Protein AF-K5WM80-F1 (afdb_monomer_lite)

Secondary structure (DSSP, 8-state):
-HHHHHHHHT--HHHHHHHHHHHHHHHHHTGGGS-HHHHHHHH--TTSPPPHHHHTS-GGGS----S-----------SS-HHHHHHHHHHTHHHHHHHHHHHHHHHHHHHHHHHTT-THHHHHHHHHHHHHS--GGGTHHHHHHHTTTT-TTHHHHEEEEEEEEE-TT-SSGGGSEEEEEEEEEEHHHHHHHHHHHTT--TTHHHHHHHHHHHHHHHHHTTSS-------EEESS-----HHHHHHS---TTGGGTSSPTTSPPPEE--EETTEEP-TT---

Radius of gyration: 22.28 Å; chains: 1; bounding box: 64×48×45 Å

Sequence (283 aa):
MLSYVLLRLNIKPEVQKEHMDWTVKNIKKNLSRYPKETLGQFLDIQDGPMHPVLAALDDEAMPDLCSHRYAEDSVPMLQMPTHLLLECQRANWKAHKEQCTDIANSRARVEKLKQEGSPAAQKEADWVEWRNLSHYANTYGLQHALGVHRDPLRGHNHIVVRQVKYTPEESDLRYRFMITHAGVFKLDDCWDAVDEVMSGRAGEGKEMVRDILNDIDSTSGSSERDIVPLLDLTFGDVAITFDSLRHHPYDPDWRKSINKKGVPPPDAILKFKNAVDVEHKFD

Organism: Phanerochaete carnosa (strain HHB-10118-sp) (NCBI:txid650164)

Foldseek 3Di:
DVLVVCVVVVPDVVVSVVVLVVLLVVCLVPVVLQAPVNCCVVQVDVVDDGRSSNVVCPPVSHPPPPDDDDDDDPDPPPDDDVVVVVVVCVVCVVVVVVVVVVLVVLVVVLVVCVVVVHPCSVVSVLQSVQLPDDDCLQPVLLCLQLVCLPPLCSLLFKEKEWDWDADPVDPDSNARTDTQEIFMWGCVQAQVLQCVVVVHDRCPSVVVSVVVVVVVVVVCVPDVFDARHHHYPDVHDHGDGCVVSVVDPRDNVSQCVNHPHPDHRHHYPQDSPRTGGCSPPDD

pLDDT: mean 81.67, std 16.96, range [26.16, 98.06]

Structure (mmCIF, N/CA/C/O backbone):
data_AF-K5WM80-F1
#
_entry.id   AF-K5WM80-F1
#
loop_
_atom_site.group_PDB
_atom_site.id
_atom_site.type_symbol
_atom_site.label_atom_id
_atom_site.label_alt_id
_atom_site.label_comp_id
_atom_site.label_asym_id
_atom_site.label_entity_id
_atom_site.label_seq_id
_atom_site.pdbx_PDB_ins_code
_atom_site.Cartn_x
_atom_site.Cartn_y
_atom_site.Cartn_z
_atom_site.occupancy
_atom_site.B_iso_or_equiv
_atom_site.auth_seq_id
_atom_site.auth_comp_id
_atom_site.auth_asym_id
_atom_site.auth_atom_id
_atom_site.pdbx_PDB_model_num
ATOM 1 N N . MET A 1 1 ? 26.873 14.326 5.766 1.00 59.78 1 MET A N 1
ATOM 2 C CA . MET A 1 1 ? 27.249 14.109 4.348 1.00 59.78 1 MET A CA 1
ATOM 3 C C . MET A 1 1 ? 28.316 15.093 3.856 1.00 59.78 1 MET A C 1
ATOM 5 O O . MET A 1 1 ? 29.428 14.646 3.617 1.00 59.78 1 MET A O 1
ATOM 9 N N . LEU A 1 2 ? 28.068 16.414 3.784 1.00 69.69 2 LEU A N 1
ATOM 10 C CA . LEU A 1 2 ? 29.062 17.372 3.251 1.00 69.69 2 LEU A CA 1
ATOM 11 C C . LEU A 1 2 ? 30.375 17.432 4.062 1.00 69.69 2 LEU A C 1
ATOM 13 O O . LEU A 1 2 ? 31.451 17.416 3.479 1.00 69.69 2 LEU A O 1
ATOM 17 N N . SER A 1 3 ? 30.318 17.404 5.397 1.00 67.94 3 SER A N 1
ATOM 18 C CA . SER A 1 3 ? 31.514 17.419 6.263 1.00 67.94 3 SER A CA 1
ATOM 19 C C . SER A 1 3 ? 32.455 16.221 6.056 1.00 67.94 3 SER A C 1
ATOM 21 O O . SER A 1 3 ? 33.668 16.364 6.187 1.00 67.94 3 SER A O 1
ATOM 23 N N . TYR A 1 4 ? 31.912 15.044 5.731 1.00 71.06 4 TYR A N 1
ATOM 24 C CA . TYR A 1 4 ? 32.699 13.838 5.447 1.00 71.06 4 TYR A CA 1
ATOM 25 C C . TYR A 1 4 ? 33.316 13.880 4.050 1.00 71.06 4 TYR A C 1
ATOM 27 O O . TYR A 1 4 ? 34.472 13.504 3.871 1.00 71.06 4 TYR A O 1
ATOM 35 N N . VAL A 1 5 ? 32.578 14.412 3.071 1.00 73.38 5 VAL A N 1
ATOM 36 C CA . VAL A 1 5 ? 33.104 14.670 1.725 1.00 73.38 5 VAL A CA 1
ATOM 37 C C . VAL A 1 5 ? 34.264 15.666 1.795 1.00 73.38 5 VAL A C 1
ATOM 39 O O . VAL A 1 5 ? 35.329 15.399 1.249 1.00 73.38 5 VAL A O 1
ATOM 42 N N . LEU A 1 6 ? 34.112 16.764 2.542 1.00 75.81 6 LEU A N 1
ATOM 43 C CA . LEU A 1 6 ? 35.181 17.748 2.742 1.00 75.81 6 LEU A CA 1
ATOM 44 C C . LEU A 1 6 ? 36.413 17.147 3.440 1.00 75.81 6 LEU A C 1
ATOM 46 O O . LEU A 1 6 ? 37.532 17.443 3.021 1.00 75.81 6 LEU A O 1
ATOM 50 N N . LEU A 1 7 ? 36.216 16.254 4.424 1.00 75.19 7 LEU A N 1
ATOM 51 C CA . LEU A 1 7 ? 37.312 15.511 5.063 1.00 75.19 7 LEU A CA 1
ATOM 52 C C . LEU A 1 7 ? 38.087 14.673 4.041 1.00 75.19 7 LEU A C 1
ATOM 54 O O . LEU A 1 7 ? 39.311 14.733 3.982 1.00 75.19 7 LEU A O 1
ATOM 58 N N . ARG A 1 8 ? 37.370 13.885 3.233 1.00 77.94 8 ARG A N 1
ATOM 59 C CA . ARG A 1 8 ? 37.968 12.978 2.242 1.00 77.94 8 ARG A CA 1
ATOM 60 C C . ARG A 1 8 ? 38.701 13.726 1.133 1.00 77.94 8 ARG A C 1
ATOM 62 O O . ARG A 1 8 ? 39.706 13.229 0.639 1.00 77.94 8 ARG A O 1
ATOM 69 N N . LEU A 1 9 ? 38.208 14.904 0.759 1.00 78.31 9 LEU A N 1
ATOM 70 C CA . LEU A 1 9 ? 38.819 15.746 -0.268 1.00 78.31 9 LEU A CA 1
ATOM 71 C C . LEU A 1 9 ? 39.970 16.614 0.268 1.00 78.31 9 LEU A C 1
ATOM 73 O O . LEU A 1 9 ? 40.676 17.225 -0.530 1.00 78.31 9 LEU A O 1
ATOM 77 N N . ASN A 1 10 ? 40.174 16.668 1.591 1.00 80.50 10 ASN A N 1
ATOM 78 C CA . ASN A 1 10 ? 41.186 17.500 2.251 1.00 80.50 10 ASN A CA 1
ATOM 79 C C . ASN A 1 10 ? 41.113 18.987 1.832 1.00 80.50 10 ASN A C 1
ATOM 81 O O . ASN A 1 10 ? 42.128 19.658 1.636 1.00 80.50 10 ASN A O 1
ATOM 85 N N . ILE A 1 11 ? 39.896 19.506 1.640 1.00 80.12 11 ILE A N 1
ATOM 86 C CA . ILE A 1 11 ? 39.670 20.880 1.173 1.00 80.12 11 ILE A CA 1
ATOM 87 C C . ILE A 1 11 ? 39.402 21.789 2.373 1.00 80.12 11 ILE A C 1
ATOM 89 O O . ILE A 1 11 ? 38.413 21.604 3.074 1.00 80.12 11 ILE A O 1
ATOM 93 N N . LYS A 1 12 ? 40.250 22.817 2.537 1.00 85.06 12 LYS A N 1
ATOM 94 C CA . LYS A 1 12 ? 40.098 23.958 3.468 1.00 85.06 12 LYS A CA 1
ATOM 95 C C . LYS A 1 12 ? 39.613 23.541 4.874 1.00 85.06 12 LYS A C 1
ATOM 97 O O . LYS A 1 12 ? 38.427 23.703 5.172 1.00 85.06 12 LYS A O 1
ATOM 102 N N . PRO A 1 13 ? 40.528 23.090 5.754 1.00 85.69 13 PRO A N 1
ATOM 103 C CA . PRO A 1 13 ? 40.210 22.606 7.105 1.00 85.69 13 PRO A CA 1
ATOM 104 C C . PRO A 1 13 ? 39.301 23.538 7.918 1.00 85.69 13 PRO A C 1
ATOM 106 O O . PRO A 1 13 ? 38.433 23.078 8.655 1.00 85.69 13 PRO A O 1
ATOM 109 N N . GLU A 1 14 ? 39.440 24.850 7.722 1.00 88.12 14 GLU A N 1
ATOM 110 C CA . GLU A 1 14 ? 38.641 25.865 8.416 1.00 88.12 14 GLU A CA 1
ATOM 111 C C . GLU A 1 14 ? 37.147 25.795 8.055 1.00 88.12 14 GLU A C 1
ATOM 113 O O . GLU A 1 14 ? 36.288 25.827 8.933 1.00 88.12 14 GLU A O 1
ATOM 118 N N . VAL A 1 15 ? 36.826 25.623 6.767 1.00 81.44 15 VAL A N 1
ATOM 119 C CA . VAL A 1 15 ? 35.437 25.531 6.275 1.00 81.44 15 VAL A CA 1
ATOM 120 C C . VAL A 1 15 ? 34.805 24.216 6.719 1.00 81.44 15 VAL A C 1
ATOM 122 O O . VAL A 1 15 ? 33.627 24.152 7.074 1.00 81.44 15 VAL A O 1
ATOM 125 N N . GLN A 1 16 ? 35.604 23.150 6.727 1.00 83.12 16 GLN A N 1
ATOM 126 C CA . GLN A 1 16 ? 35.172 21.854 7.221 1.00 83.12 16 GLN A CA 1
ATOM 127 C C . GLN A 1 16 ? 34.813 21.919 8.710 1.00 83.12 16 GLN A C 1
ATOM 129 O O . GLN A 1 16 ? 33.767 21.398 9.107 1.00 83.12 16 GLN A O 1
ATOM 134 N N . LYS A 1 17 ? 35.659 22.566 9.518 1.00 88.25 17 LYS A N 1
ATOM 135 C CA . LYS A 1 17 ? 35.423 22.756 10.949 1.00 88.25 17 LYS A CA 1
ATOM 136 C C . LYS A 1 17 ? 34.162 23.581 11.199 1.00 88.25 17 LYS A C 1
ATOM 138 O O . LYS A 1 17 ? 33.311 23.146 11.964 1.00 88.25 17 LYS A O 1
ATOM 143 N N . GLU A 1 18 ? 33.988 24.697 10.492 1.00 88.25 18 GLU A N 1
ATOM 144 C CA . GLU A 1 18 ? 32.792 25.539 10.614 1.00 88.25 18 GLU A CA 1
ATOM 145 C C . GLU A 1 18 ? 31.504 24.755 10.311 1.00 88.25 18 GLU A C 1
ATOM 147 O O . GLU A 1 18 ? 30.541 24.798 11.080 1.00 88.25 18 GLU A O 1
ATOM 152 N N . HIS A 1 19 ? 31.497 23.971 9.228 1.00 84.75 19 HIS A N 1
ATOM 153 C CA . HIS A 1 19 ? 30.344 23.146 8.877 1.00 84.75 19 HIS A CA 1
ATOM 154 C C . HIS A 1 19 ? 30.088 22.041 9.912 1.00 84.75 19 HIS A C 1
ATOM 156 O O . HIS A 1 19 ? 28.935 21.744 10.238 1.00 84.75 19 HIS A O 1
ATOM 162 N N . MET A 1 20 ? 31.143 21.395 10.415 1.00 92.19 20 MET A N 1
ATOM 163 C CA . MET A 1 20 ? 31.036 20.374 11.457 1.00 92.19 20 MET A CA 1
ATOM 164 C C . MET A 1 20 ? 30.428 20.966 12.733 1.00 92.19 20 MET A C 1
ATOM 166 O O . MET A 1 20 ? 29.420 20.445 13.209 1.00 92.19 20 MET A O 1
ATOM 170 N N . ASP A 1 21 ? 30.964 22.085 13.218 1.00 92.00 21 ASP A N 1
ATOM 171 C CA . ASP A 1 21 ? 30.504 22.768 14.430 1.00 92.00 21 ASP A CA 1
ATOM 172 C C . ASP A 1 21 ? 29.043 23.220 14.293 1.00 92.00 21 ASP A C 1
ATOM 174 O O . ASP A 1 21 ? 28.227 23.018 15.199 1.00 92.00 21 ASP A O 1
ATOM 178 N N . TRP A 1 22 ? 28.675 23.770 13.130 1.00 92.50 22 TRP A N 1
ATOM 179 C CA . TRP A 1 22 ? 27.290 24.124 12.825 1.00 92.50 22 TRP A CA 1
ATOM 180 C C . TRP A 1 22 ? 26.368 22.899 12.849 1.00 92.50 22 TRP A C 1
ATOM 182 O O . TRP A 1 22 ? 25.295 22.950 13.454 1.00 92.50 22 TRP A O 1
ATOM 192 N N . THR A 1 23 ? 26.796 21.785 12.245 1.00 90.88 23 THR A N 1
ATOM 193 C CA . THR A 1 23 ? 26.004 20.547 12.174 1.00 90.88 23 THR A CA 1
ATOM 194 C C . THR A 1 23 ? 25.786 19.959 13.566 1.00 90.88 23 THR A C 1
ATOM 196 O O . THR A 1 23 ? 24.650 19.661 13.930 1.00 90.88 23 THR A O 1
ATOM 199 N N . VAL A 1 24 ? 26.845 19.855 14.375 1.00 93.31 24 VAL A N 1
ATOM 200 C CA . VAL A 1 24 ? 26.778 19.363 15.761 1.00 93.31 24 VAL A CA 1
ATOM 201 C C . VAL A 1 24 ? 25.850 20.245 16.592 1.00 93.31 24 VAL A C 1
ATOM 203 O O . VAL A 1 24 ? 24.938 19.741 17.248 1.00 93.31 24 VAL A O 1
ATOM 206 N N . LYS A 1 25 ? 26.013 21.572 16.519 1.00 92.75 25 LYS A N 1
ATOM 207 C CA . LYS A 1 25 ? 25.148 22.529 17.223 1.00 92.75 25 LYS A CA 1
ATOM 208 C C . LYS A 1 25 ? 23.684 22.394 16.803 1.00 92.75 25 LYS A C 1
ATOM 210 O O . LYS A 1 25 ? 22.796 22.465 17.654 1.00 92.75 25 LYS A O 1
ATOM 215 N N . ASN A 1 26 ? 23.419 22.204 15.511 1.00 89.88 26 ASN A N 1
ATOM 216 C CA . ASN A 1 26 ? 22.066 22.036 14.995 1.00 89.88 26 ASN A CA 1
ATOM 217 C C . ASN A 1 26 ? 21.430 20.718 15.460 1.00 89.88 26 ASN A C 1
ATOM 219 O O . ASN A 1 26 ? 20.268 20.731 15.862 1.00 89.88 26 ASN A O 1
ATOM 223 N N . ILE A 1 27 ? 22.179 19.611 15.459 1.00 91.31 27 ILE A N 1
ATOM 224 C CA . ILE A 1 27 ? 21.702 18.316 15.964 1.00 91.31 27 ILE A CA 1
ATOM 225 C C . ILE A 1 27 ? 21.407 18.414 17.463 1.00 91.31 27 ILE A C 1
ATOM 227 O O . ILE A 1 27 ? 20.281 18.135 17.864 1.00 91.31 27 ILE A O 1
ATOM 231 N N . LYS A 1 28 ? 22.349 18.924 18.274 1.00 88.75 28 LYS A N 1
ATOM 232 C CA . LYS A 1 28 ? 22.164 19.107 19.728 1.00 88.75 28 LYS A CA 1
ATOM 233 C C . LYS A 1 28 ? 20.931 19.966 20.054 1.00 88.75 28 LYS A C 1
ATOM 235 O O . LYS A 1 28 ? 20.183 19.654 20.974 1.00 88.75 28 LYS A O 1
ATOM 240 N N . LYS A 1 29 ? 20.671 21.026 19.278 1.00 91.00 29 LYS A N 1
ATOM 241 C CA . LYS A 1 29 ? 19.493 21.898 19.459 1.00 91.00 29 LYS A CA 1
ATOM 242 C C . LYS A 1 29 ? 18.162 21.210 19.114 1.00 91.00 29 LYS A C 1
ATOM 244 O O . LYS A 1 29 ? 17.116 21.666 19.565 1.00 91.00 29 LYS A O 1
ATOM 249 N N . ASN A 1 30 ? 18.186 20.151 18.309 1.00 86.88 30 ASN A N 1
ATOM 250 C CA . ASN A 1 30 ? 16.996 19.509 17.753 1.00 86.88 30 ASN A CA 1
ATOM 251 C C . ASN A 1 30 ? 16.998 17.986 17.980 1.00 86.88 30 ASN A C 1
ATOM 253 O O . ASN A 1 30 ? 16.496 17.253 17.133 1.00 86.88 30 ASN A O 1
ATOM 257 N N . LEU A 1 31 ? 17.552 17.501 19.098 1.00 84.75 31 LEU A N 1
ATOM 258 C CA . LEU A 1 31 ? 17.695 16.061 19.375 1.00 84.75 31 LEU A CA 1
ATOM 259 C C . LEU A 1 31 ? 16.375 15.287 19.282 1.00 84.75 31 LEU A C 1
ATOM 261 O O . LEU A 1 31 ? 16.364 14.167 18.789 1.00 84.75 31 LEU A O 1
ATOM 265 N N . SER A 1 32 ? 15.249 15.901 19.665 1.00 80.19 32 SER A N 1
ATOM 266 C CA . SER A 1 32 ? 13.927 15.272 19.540 1.00 80.19 32 SER A CA 1
ATOM 267 C C . SER A 1 32 ? 13.533 14.948 18.094 1.00 80.19 32 SER A C 1
ATOM 269 O O . SER A 1 32 ? 12.727 14.056 17.884 1.00 80.19 32 SER A O 1
ATOM 271 N N . ARG A 1 33 ? 14.102 15.648 17.103 1.00 78.81 33 ARG A N 1
ATOM 272 C CA . ARG A 1 33 ? 13.829 15.452 15.668 1.00 78.81 33 ARG A CA 1
ATOM 273 C C . ARG A 1 33 ? 14.790 14.482 14.990 1.00 78.81 33 ARG A C 1
ATOM 275 O O . ARG A 1 33 ? 14.576 14.131 13.834 1.00 78.81 33 ARG A O 1
ATOM 282 N N . TYR A 1 34 ? 15.870 14.101 15.666 1.00 83.56 34 TYR A N 1
ATOM 283 C CA . TYR A 1 34 ? 16.916 13.256 15.103 1.00 83.56 34 TYR A CA 1
ATOM 284 C C . TYR A 1 34 ? 17.198 12.077 16.043 1.00 83.56 34 TYR A C 1
ATOM 286 O O . TYR A 1 34 ? 18.196 12.106 16.766 1.00 83.56 34 TYR A O 1
ATOM 294 N N . PRO A 1 35 ? 16.334 11.041 16.047 1.00 81.19 35 PRO A N 1
ATOM 295 C CA . PRO A 1 35 ? 16.556 9.842 16.846 1.00 81.19 35 PRO A CA 1
ATOM 296 C C . PRO A 1 35 ? 17.912 9.207 16.531 1.00 81.19 35 PRO A C 1
ATOM 298 O O . PRO A 1 35 ? 18.388 9.261 15.389 1.00 81.19 35 PRO A O 1
ATOM 301 N N . LYS A 1 36 ? 18.521 8.575 17.537 1.00 78.69 36 LYS A N 1
ATOM 302 C CA . LYS A 1 36 ? 19.858 7.971 17.449 1.00 78.69 36 LYS A CA 1
ATOM 303 C C . LYS A 1 36 ? 19.961 6.982 16.288 1.00 78.69 36 LYS A C 1
ATOM 305 O O . LYS A 1 36 ? 20.953 6.990 15.568 1.00 78.69 36 LYS A O 1
ATOM 310 N N . GLU A 1 37 ? 18.916 6.195 16.051 1.00 77.94 37 GLU A N 1
ATOM 311 C CA . GLU A 1 37 ? 18.844 5.208 14.972 1.00 77.94 37 GLU A CA 1
ATOM 312 C C . GLU A 1 37 ? 18.874 5.882 13.597 1.00 77.94 37 GLU A C 1
ATOM 314 O O . GLU A 1 37 ? 19.551 5.416 12.685 1.00 77.94 37 GLU A O 1
ATOM 319 N N . THR A 1 38 ? 18.173 7.012 13.460 1.00 79.19 38 THR A N 1
ATOM 320 C CA . THR A 1 38 ? 18.137 7.784 12.211 1.00 79.19 38 THR A CA 1
ATOM 321 C C . THR A 1 38 ? 19.489 8.436 11.950 1.00 79.19 38 THR A C 1
ATOM 323 O O . THR A 1 38 ? 20.009 8.349 10.844 1.00 79.19 38 THR A O 1
ATOM 326 N N . LEU A 1 39 ? 20.103 9.050 12.967 1.00 83.62 39 LEU A N 1
ATOM 327 C CA . LEU A 1 39 ? 21.447 9.619 12.831 1.00 83.62 39 LEU A CA 1
ATOM 328 C C . LEU A 1 39 ? 22.498 8.546 12.538 1.00 83.62 39 LEU A C 1
ATOM 330 O O . LEU A 1 39 ? 23.387 8.794 11.725 1.00 83.62 39 LEU A O 1
ATOM 334 N N . GLY A 1 40 ? 22.361 7.360 13.134 1.00 82.25 40 GLY A N 1
ATOM 335 C CA . GLY A 1 40 ? 23.199 6.197 12.857 1.00 82.25 40 GLY A CA 1
ATOM 336 C C . GLY A 1 40 ? 23.207 5.841 11.374 1.00 82.25 40 GLY A C 1
ATOM 337 O O . GLY A 1 40 ? 24.272 5.751 10.786 1.00 82.25 40 GLY A O 1
ATOM 338 N N . GLN A 1 41 ? 22.049 5.787 10.714 1.00 79.56 41 GLN A N 1
ATOM 339 C CA . GLN A 1 41 ? 21.978 5.455 9.281 1.00 79.56 41 GLN A CA 1
ATOM 340 C C . GLN A 1 41 ? 22.753 6.422 8.365 1.00 79.56 41 GLN A C 1
ATOM 342 O O . GLN A 1 41 ? 23.188 6.028 7.286 1.00 79.56 41 GLN A O 1
ATOM 347 N N . PHE A 1 42 ? 22.927 7.687 8.767 1.00 80.25 42 PHE A N 1
ATOM 348 C CA . PHE A 1 42 ? 23.607 8.699 7.945 1.00 80.25 42 PHE A CA 1
ATOM 349 C C . PHE A 1 42 ? 25.047 8.993 8.371 1.00 80.25 42 PHE A C 1
ATOM 351 O O . PHE A 1 42 ? 25.818 9.548 7.580 1.00 80.25 42 PHE A O 1
ATOM 358 N N . LEU A 1 43 ? 25.384 8.727 9.632 1.00 85.62 43 LEU A N 1
ATOM 359 C CA . LEU A 1 43 ? 26.672 9.074 10.229 1.00 85.62 43 LEU A CA 1
ATOM 360 C C . LEU A 1 43 ? 27.518 7.842 10.566 1.00 85.62 43 LEU A C 1
ATOM 362 O O . LEU A 1 43 ? 28.735 7.973 10.664 1.00 85.62 43 LEU A O 1
ATOM 366 N N . ASP A 1 44 ? 26.909 6.673 10.729 1.00 83.31 44 ASP A N 1
ATOM 367 C CA . ASP A 1 44 ? 27.618 5.411 10.898 1.00 83.31 44 ASP A CA 1
ATOM 368 C C . ASP A 1 44 ? 27.857 4.789 9.521 1.00 83.31 44 ASP A C 1
ATOM 370 O O . ASP A 1 44 ? 26.938 4.346 8.831 1.00 83.31 44 ASP A O 1
ATOM 374 N N . ILE A 1 45 ? 29.108 4.840 9.074 1.00 77.94 45 ILE A N 1
ATOM 375 C CA . ILE A 1 45 ? 29.515 4.242 7.807 1.00 77.94 45 ILE A CA 1
ATOM 376 C C . ILE A 1 45 ? 30.039 2.858 8.152 1.00 77.94 45 ILE A C 1
ATOM 378 O O . ILE A 1 45 ? 31.122 2.744 8.726 1.00 77.94 45 ILE A O 1
ATOM 382 N N . GLN A 1 46 ? 29.281 1.827 7.781 1.00 74.25 46 GLN A N 1
ATOM 383 C CA . GLN A 1 46 ? 29.678 0.438 7.984 1.00 74.25 46 GLN A CA 1
ATOM 384 C C . GLN A 1 46 ? 31.083 0.211 7.394 1.00 74.25 46 GLN A C 1
ATOM 386 O O . GLN A 1 46 ? 31.345 0.556 6.241 1.00 74.25 46 GLN A O 1
ATOM 391 N N . ASP A 1 47 ? 32.000 -0.289 8.226 1.00 79.88 47 ASP A N 1
ATOM 392 C CA . ASP A 1 47 ? 33.415 -0.544 7.907 1.00 79.88 47 ASP A CA 1
ATOM 393 C C . ASP A 1 47 ? 34.277 0.704 7.588 1.00 79.88 47 ASP A C 1
ATOM 395 O O . ASP A 1 47 ? 35.401 0.594 7.088 1.00 79.88 47 ASP A O 1
ATOM 399 N N . GLY A 1 48 ? 33.783 1.909 7.897 1.00 80.56 48 GLY A N 1
ATOM 400 C CA . GLY A 1 48 ? 34.482 3.181 7.708 1.00 80.56 48 GLY A CA 1
ATOM 401 C C . GLY A 1 48 ? 35.010 3.815 9.005 1.00 80.56 48 GLY A C 1
ATOM 402 O O . GLY A 1 48 ? 34.637 3.423 10.109 1.00 80.56 48 GLY A O 1
ATOM 403 N N . PRO A 1 49 ? 35.882 4.840 8.907 1.00 83.62 49 PRO A N 1
ATOM 404 C CA . PRO A 1 49 ? 36.223 5.658 10.065 1.00 83.62 49 PRO A CA 1
ATOM 405 C C . PRO A 1 49 ? 34.982 6.413 10.557 1.00 83.62 49 PRO A C 1
ATOM 407 O O . PRO A 1 49 ? 34.220 6.945 9.744 1.00 83.62 49 PRO A O 1
ATOM 410 N N . MET A 1 50 ? 34.831 6.504 11.882 1.00 81.25 50 MET A N 1
ATOM 411 C CA . MET A 1 50 ? 33.737 7.219 12.543 1.00 81.25 50 MET A CA 1
ATOM 412 C C . MET A 1 50 ? 33.557 8.626 11.954 1.00 81.25 50 MET A C 1
ATOM 414 O O . MET A 1 50 ? 34.518 9.390 11.820 1.00 81.25 50 MET A O 1
ATOM 418 N N . HIS A 1 51 ? 32.324 8.980 11.583 1.00 88.50 51 HIS A N 1
ATOM 419 C CA . HIS A 1 51 ? 32.046 10.271 10.958 1.00 88.50 51 HIS A CA 1
ATOM 420 C C . HIS A 1 51 ? 32.361 11.422 11.938 1.00 88.50 51 HIS A C 1
ATOM 422 O O . HIS A 1 51 ? 31.926 11.368 13.086 1.00 88.50 51 HIS A O 1
ATOM 428 N N . PRO A 1 52 ? 33.036 12.513 11.521 1.00 88.62 52 PRO A N 1
ATOM 429 C CA . PRO A 1 52 ? 33.470 13.584 12.433 1.00 88.62 52 PRO A CA 1
ATOM 430 C C . PRO A 1 52 ? 32.345 14.239 13.242 1.00 88.62 52 PRO A C 1
ATOM 432 O O . PRO A 1 52 ? 32.531 14.592 14.396 1.00 88.62 52 PRO A O 1
ATOM 435 N N . VAL A 1 53 ? 31.155 14.373 12.647 1.00 90.62 53 VAL A N 1
ATOM 436 C CA . VAL A 1 53 ? 29.962 14.865 13.362 1.00 90.62 53 VAL A CA 1
ATOM 437 C C . VAL A 1 53 ? 29.513 13.886 14.447 1.00 90.62 53 VAL A C 1
ATOM 439 O O . VAL A 1 53 ? 29.111 14.341 15.505 1.00 90.62 53 VAL A O 1
ATOM 442 N N . LEU A 1 54 ? 29.605 12.572 14.211 1.00 88.88 54 LEU A N 1
ATOM 443 C CA . LEU A 1 54 ? 29.290 11.562 15.223 1.00 88.88 54 LEU A CA 1
ATOM 444 C C . LEU A 1 54 ? 30.340 11.582 16.339 1.00 88.88 54 LEU A C 1
ATOM 446 O O . LEU A 1 54 ? 29.981 11.599 17.504 1.00 88.88 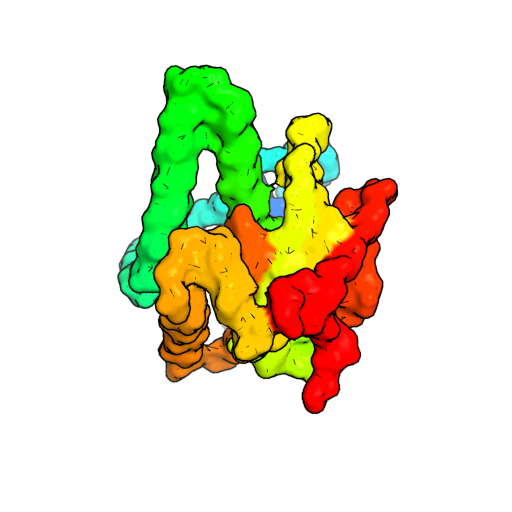54 LEU A O 1
ATOM 450 N N . ALA A 1 55 ? 31.620 11.707 15.977 1.00 89.06 55 ALA A N 1
ATOM 451 C CA . ALA A 1 55 ? 32.727 11.848 16.923 1.00 89.06 55 ALA A CA 1
ATOM 452 C C . ALA A 1 55 ? 32.608 13.088 17.831 1.00 89.06 55 ALA A C 1
ATOM 454 O O . ALA A 1 55 ? 33.058 13.060 18.970 1.00 89.06 55 ALA A O 1
ATOM 455 N N . ALA A 1 56 ? 32.039 14.181 17.313 1.00 90.19 56 ALA A N 1
ATOM 456 C CA . ALA A 1 56 ? 31.849 15.445 18.029 1.00 90.19 56 ALA A CA 1
ATOM 457 C C . ALA A 1 56 ? 30.490 15.550 18.754 1.00 90.19 56 ALA A C 1
ATOM 459 O O . ALA A 1 56 ? 30.218 16.535 19.446 1.00 90.19 56 ALA A O 1
ATOM 460 N N . LEU A 1 57 ? 29.607 14.567 18.570 1.00 89.31 57 LEU A N 1
ATOM 461 C CA . LEU A 1 57 ? 28.396 14.400 19.361 1.00 89.31 57 LEU A CA 1
ATOM 462 C C . LEU A 1 57 ? 28.759 13.506 20.549 1.00 89.31 57 LEU A C 1
ATOM 464 O O . LEU A 1 57 ? 28.615 12.295 20.476 1.00 89.31 57 LEU A O 1
ATOM 468 N N . ASP A 1 58 ? 29.285 14.120 21.610 1.00 77.38 58 ASP A N 1
ATOM 469 C CA . ASP A 1 58 ? 29.654 13.444 22.863 1.00 77.38 58 ASP A CA 1
ATOM 470 C C . ASP A 1 58 ? 28.531 12.503 23.350 1.00 77.38 58 ASP A C 1
AT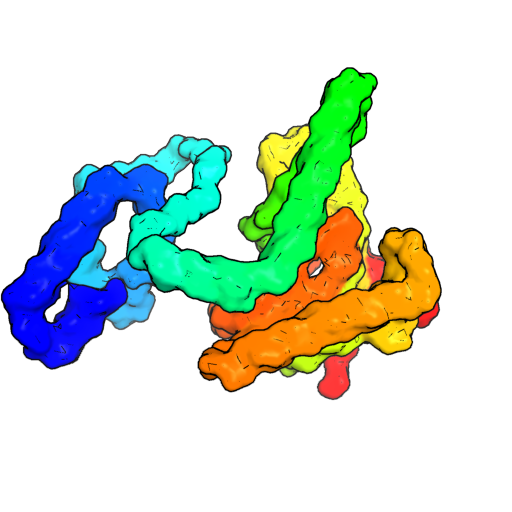OM 472 O O . ASP A 1 58 ? 27.352 12.842 23.211 1.00 77.38 58 ASP A O 1
ATOM 476 N N . ASP A 1 59 ? 28.877 11.371 23.979 1.00 63.62 59 ASP A N 1
ATOM 477 C CA . ASP A 1 59 ? 27.902 10.379 24.477 1.00 63.62 59 ASP A CA 1
ATOM 478 C C . ASP A 1 59 ? 26.843 10.996 25.418 1.00 63.62 59 ASP A C 1
ATOM 480 O O . ASP A 1 59 ? 25.691 10.570 25.434 1.00 63.62 59 ASP A O 1
ATOM 484 N N . GLU A 1 60 ? 27.188 12.065 26.147 1.00 61.25 60 GLU A N 1
ATOM 485 C CA . GLU A 1 60 ? 26.256 12.803 27.016 1.00 61.25 60 GLU A CA 1
ATOM 486 C C . GLU A 1 60 ? 25.169 13.581 26.252 1.00 61.25 60 GLU A C 1
ATOM 488 O O . GLU A 1 60 ? 24.105 13.868 26.803 1.00 61.25 60 GLU A O 1
ATOM 493 N N . ALA A 1 61 ? 25.407 13.938 24.986 1.00 61.69 61 ALA A N 1
ATOM 494 C CA . ALA A 1 61 ? 24.445 14.665 24.160 1.00 61.69 61 ALA A CA 1
ATOM 495 C C . ALA A 1 61 ? 23.414 13.746 23.489 1.00 61.69 61 ALA A C 1
ATOM 497 O O . ALA A 1 61 ? 22.441 14.241 22.921 1.00 61.69 61 ALA A O 1
ATOM 498 N N . MET A 1 62 ? 23.615 12.431 23.551 1.00 60.09 62 MET A N 1
ATOM 499 C CA . MET A 1 62 ? 22.704 11.417 23.028 1.00 60.09 62 MET A CA 1
ATOM 500 C C . MET A 1 62 ? 22.157 10.606 24.204 1.00 60.09 62 MET A C 1
ATOM 502 O O . MET A 1 62 ? 22.591 9.468 24.396 1.00 60.09 62 MET A O 1
ATOM 506 N N . PRO A 1 63 ? 21.239 11.165 25.021 1.00 50.62 63 PRO A N 1
ATOM 507 C CA . PRO A 1 63 ? 20.630 10.390 26.093 1.00 50.62 63 PRO A CA 1
ATOM 508 C C . PRO A 1 63 ? 20.060 9.100 25.504 1.00 50.62 63 PRO A C 1
ATOM 510 O O . PRO A 1 63 ? 19.472 9.129 24.420 1.00 50.62 63 PRO A O 1
ATOM 513 N N . ASP A 1 64 ? 20.261 7.982 26.207 1.00 46.25 64 ASP A N 1
ATOM 514 C CA . ASP A 1 64 ? 19.654 6.693 25.882 1.00 46.25 64 ASP A CA 1
ATOM 515 C C . ASP A 1 64 ? 18.132 6.879 25.840 1.00 46.25 64 ASP A C 1
ATOM 517 O O . ASP A 1 64 ? 17.423 6.747 26.837 1.00 46.25 64 ASP A O 1
ATOM 521 N N . LEU A 1 65 ? 17.609 7.201 24.658 1.00 37.16 65 LEU A N 1
ATOM 522 C CA . LEU A 1 65 ? 16.187 7.198 24.339 1.00 37.16 65 LEU A CA 1
ATOM 523 C C . LEU A 1 65 ? 15.747 5.747 24.116 1.00 37.16 65 LEU A C 1
ATOM 525 O O . LEU A 1 65 ? 15.075 5.407 23.148 1.00 37.16 65 LEU A O 1
ATOM 529 N N . CYS A 1 66 ? 16.145 4.865 25.030 1.00 32.25 66 CYS A N 1
ATOM 530 C CA . CYS A 1 66 ? 15.575 3.543 25.128 1.00 32.25 66 CYS A CA 1
ATOM 531 C C . CYS A 1 66 ? 14.276 3.672 25.927 1.00 32.25 66 CYS A C 1
ATOM 533 O O . CYS A 1 66 ? 14.272 4.123 27.071 1.00 32.25 66 CYS A O 1
ATOM 535 N N . SER A 1 67 ? 13.172 3.253 25.307 1.00 30.62 67 SER A N 1
ATOM 536 C CA . SER A 1 67 ? 11.820 3.138 25.868 1.00 30.62 67 SER A CA 1
ATOM 537 C C . SER A 1 67 ? 11.083 4.449 26.191 1.00 30.62 67 SER A C 1
ATOM 539 O O . SER A 1 67 ? 11.020 4.879 27.333 1.00 30.62 67 SER A O 1
ATOM 541 N N . HIS A 1 68 ? 10.416 5.047 25.195 1.00 26.16 68 HIS A N 1
ATOM 542 C CA . HIS A 1 68 ? 8.949 5.197 25.196 1.00 26.16 68 HIS A CA 1
ATOM 543 C C . HIS A 1 68 ? 8.421 6.128 24.088 1.00 26.16 68 HIS A C 1
ATOM 545 O O . HIS A 1 68 ? 8.876 7.250 23.921 1.00 26.16 68 HIS A O 1
ATOM 551 N N . ARG A 1 69 ? 7.330 5.651 23.468 1.00 27.38 69 ARG A N 1
ATOM 552 C CA . ARG A 1 69 ? 6.321 6.357 22.657 1.00 27.38 69 ARG A CA 1
ATOM 553 C C . ARG A 1 69 ? 6.754 6.859 21.280 1.00 27.38 69 ARG A C 1
ATOM 555 O O . ARG A 1 69 ? 7.175 7.991 21.097 1.00 27.38 69 ARG A O 1
ATOM 562 N N . TYR A 1 70 ? 6.433 6.020 20.299 1.00 36.72 70 TYR A N 1
ATOM 563 C CA . TYR A 1 70 ? 5.969 6.462 18.992 1.00 36.72 70 TYR A CA 1
ATOM 564 C C . TYR A 1 70 ? 4.724 7.339 19.169 1.00 36.72 70 TYR A C 1
ATOM 566 O O . TYR A 1 70 ? 3.651 6.848 19.517 1.00 36.72 70 TYR A O 1
ATOM 574 N N . ALA A 1 71 ? 4.890 8.633 18.957 1.00 31.47 71 ALA A N 1
ATOM 575 C CA . ALA A 1 71 ? 3.831 9.531 18.547 1.00 31.47 71 ALA A CA 1
ATOM 576 C C . ALA A 1 71 ? 4.452 10.424 17.476 1.00 31.47 71 ALA A C 1
ATOM 578 O O . ALA A 1 71 ? 5.457 11.066 17.751 1.00 31.47 71 ALA A O 1
ATOM 579 N N . GLU A 1 72 ? 3.884 10.338 16.273 1.00 49.53 72 GLU A N 1
ATOM 580 C CA . GLU A 1 72 ? 3.919 11.327 15.193 1.00 49.53 72 GLU A CA 1
ATOM 581 C C . GLU A 1 72 ? 5.240 12.076 14.955 1.00 49.53 72 GLU A C 1
ATOM 583 O O . GLU A 1 72 ? 5.576 12.991 15.689 1.00 49.53 72 GLU A O 1
ATOM 588 N N . ASP A 1 73 ? 5.905 11.795 13.832 1.00 35.19 73 ASP A N 1
ATOM 589 C CA . ASP A 1 73 ? 6.691 12.826 13.149 1.00 35.19 73 ASP A CA 1
ATOM 590 C C . ASP A 1 73 ? 6.703 12.564 11.637 1.00 35.19 73 ASP A C 1
ATOM 592 O O . ASP A 1 73 ? 7.545 11.861 11.076 1.00 35.19 73 ASP A O 1
ATOM 596 N N . SER A 1 74 ? 5.759 13.199 10.941 1.00 40.03 74 SER A N 1
ATOM 597 C CA . SER A 1 74 ? 6.075 13.781 9.642 1.00 40.03 74 SER A CA 1
ATOM 598 C C . SER A 1 74 ? 7.247 14.737 9.857 1.00 40.03 74 SER A C 1
ATOM 600 O O . SER A 1 74 ? 7.097 15.722 10.581 1.00 40.03 74 SER A O 1
ATOM 602 N N . VAL A 1 75 ? 8.403 14.457 9.254 1.00 34.81 75 VAL A N 1
ATOM 603 C CA . VAL A 1 75 ? 9.562 15.359 9.287 1.00 34.81 75 VAL A CA 1
ATOM 604 C C . VAL A 1 75 ? 9.084 16.775 8.941 1.00 34.81 75 VAL A C 1
ATOM 606 O O . VAL A 1 75 ? 8.564 16.977 7.838 1.00 34.81 75 VAL A O 1
ATOM 609 N N . PRO A 1 76 ? 9.243 17.785 9.818 1.00 37.50 76 PRO A N 1
ATOM 610 C CA . PRO A 1 76 ? 8.982 19.154 9.417 1.00 37.50 76 PRO A CA 1
ATOM 611 C C . PRO A 1 76 ? 9.988 19.496 8.316 1.00 37.50 76 PRO A C 1
ATOM 613 O O . PRO A 1 76 ? 11.189 19.572 8.579 1.00 37.50 76 PRO A O 1
ATOM 616 N N . MET A 1 77 ? 9.498 19.679 7.086 1.00 37.31 77 MET A N 1
ATOM 617 C CA . MET A 1 77 ? 10.246 20.130 5.904 1.00 37.31 77 MET A CA 1
ATOM 618 C C . MET A 1 77 ? 10.797 21.554 6.090 1.00 37.31 77 MET A C 1
ATOM 620 O O . MET A 1 77 ? 10.406 22.504 5.417 1.00 37.31 77 MET A O 1
ATOM 624 N N . LEU A 1 78 ? 11.713 21.736 7.031 1.00 40.81 78 LEU A N 1
ATOM 625 C CA . LEU A 1 78 ? 12.277 23.026 7.404 1.00 40.81 78 LEU A CA 1
ATOM 626 C C . LEU A 1 78 ? 13.791 22.974 7.240 1.00 40.81 78 LEU A C 1
ATOM 628 O O . LEU A 1 78 ? 14.528 23.021 8.217 1.00 40.81 78 LEU A O 1
ATOM 632 N N . GLN A 1 79 ? 14.225 22.852 5.980 1.00 45.94 79 GLN A N 1
ATOM 633 C CA . GLN A 1 79 ? 15.534 23.330 5.505 1.00 45.94 79 GLN A CA 1
ATOM 634 C C . GLN A 1 79 ? 15.706 23.328 3.971 1.00 45.94 79 GLN A C 1
ATOM 636 O O . GLN A 1 79 ? 16.808 23.577 3.490 1.00 45.94 79 GLN A O 1
ATOM 641 N N . MET A 1 80 ? 14.644 23.138 3.178 1.00 38.16 80 MET A N 1
ATOM 642 C CA . MET A 1 80 ? 14.675 23.616 1.793 1.00 38.16 80 MET A CA 1
ATOM 643 C C . MET A 1 80 ? 14.350 25.112 1.778 1.00 38.16 80 MET A C 1
ATOM 645 O O . MET A 1 80 ? 13.396 25.520 2.449 1.00 38.16 80 MET A O 1
ATOM 649 N N . PRO A 1 81 ? 15.091 25.942 1.023 1.00 44.16 81 PRO A N 1
ATOM 650 C CA . PRO A 1 81 ? 14.658 27.301 0.741 1.00 44.16 81 PRO A CA 1
ATOM 651 C C . PRO A 1 81 ? 13.202 27.286 0.269 1.00 44.16 81 PRO A C 1
ATOM 653 O O . PRO A 1 81 ? 12.831 26.472 -0.573 1.00 44.16 81 PRO A O 1
ATOM 656 N N . THR A 1 82 ? 12.362 28.168 0.808 1.00 51.09 82 THR A N 1
ATOM 657 C CA . THR A 1 82 ? 10.919 28.206 0.509 1.00 51.09 82 THR A CA 1
ATOM 658 C C . THR A 1 82 ? 10.619 28.295 -0.988 1.00 51.09 82 THR A C 1
ATOM 660 O O . THR A 1 82 ? 9.592 27.783 -1.420 1.00 51.09 82 THR A O 1
ATOM 663 N N . HIS A 1 83 ? 11.518 28.877 -1.790 1.00 46.81 83 HIS A N 1
ATOM 664 C CA . HIS A 1 83 ? 11.401 28.891 -3.251 1.00 46.81 83 HIS A CA 1
ATOM 665 C C . HIS A 1 83 ? 11.608 27.501 -3.878 1.00 46.81 83 HIS A C 1
ATOM 667 O O . HIS A 1 83 ? 10.770 27.085 -4.666 1.00 46.81 83 HIS A O 1
ATOM 673 N N . LEU A 1 84 ? 12.631 26.744 -3.462 1.00 45.81 84 LEU A N 1
ATOM 674 C CA . LEU A 1 84 ? 12.852 25.357 -3.895 1.00 45.81 84 LEU A CA 1
ATOM 675 C C . LEU A 1 84 ? 11.722 24.438 -3.414 1.00 45.81 84 LEU A C 1
ATOM 677 O O . LEU A 1 84 ? 11.298 23.549 -4.141 1.00 45.81 84 LEU A O 1
ATOM 681 N N . LEU A 1 85 ? 11.167 24.689 -2.224 1.00 57.09 85 LEU A N 1
ATOM 682 C CA . LEU A 1 85 ? 9.983 23.980 -1.737 1.00 57.09 85 LEU A CA 1
ATOM 683 C C . LEU A 1 85 ? 8.754 24.250 -2.598 1.00 57.09 85 LEU A C 1
ATOM 685 O O . LEU A 1 85 ? 8.040 23.317 -2.946 1.00 57.09 85 LEU A O 1
ATOM 689 N N . LEU A 1 86 ? 8.530 25.508 -2.972 1.00 66.00 86 LEU A N 1
ATOM 690 C CA . LEU A 1 86 ? 7.411 25.893 -3.820 1.00 66.00 86 LEU A CA 1
ATOM 691 C C . LEU A 1 86 ? 7.577 25.366 -5.251 1.00 66.00 86 LEU A C 1
ATOM 693 O O . LEU A 1 86 ? 6.597 24.958 -5.860 1.00 66.00 86 LEU A O 1
ATOM 697 N N . GLU A 1 87 ? 8.796 25.349 -5.788 1.00 66.56 87 GLU A N 1
ATOM 698 C CA . GLU A 1 87 ? 9.106 24.789 -7.106 1.00 66.56 87 GLU A CA 1
ATOM 699 C C . GLU A 1 87 ? 8.954 23.268 -7.126 1.00 66.56 87 GLU A C 1
ATOM 701 O O . GLU A 1 87 ? 8.267 22.755 -8.003 1.00 66.56 87 GLU A O 1
ATOM 706 N N . CYS A 1 88 ? 9.477 22.550 -6.127 1.00 58.41 88 CYS A N 1
ATOM 707 C CA . CYS A 1 88 ? 9.252 21.110 -5.985 1.00 58.41 88 CYS A CA 1
ATOM 708 C C . CYS A 1 88 ? 7.770 20.786 -5.758 1.00 58.41 88 CYS A C 1
ATOM 710 O O . CYS A 1 88 ? 7.249 19.841 -6.344 1.00 58.41 88 CYS A O 1
ATOM 712 N N . GLN A 1 89 ? 7.066 21.582 -4.948 1.00 66.50 89 GLN A N 1
ATOM 713 C CA . GLN A 1 89 ? 5.631 21.413 -4.728 1.00 66.50 89 GLN A C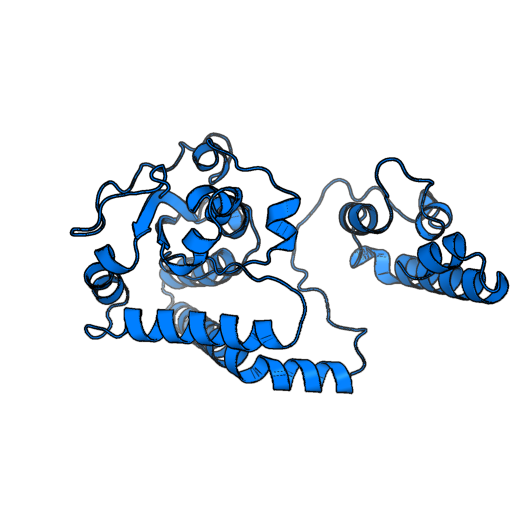A 1
ATOM 714 C C . GLN A 1 89 ? 4.835 21.676 -6.009 1.00 66.50 89 GLN A C 1
ATOM 716 O O . GLN A 1 89 ? 3.902 20.934 -6.282 1.00 66.50 89 GLN A O 1
ATOM 721 N N . ARG A 1 90 ? 5.200 22.688 -6.809 1.00 75.12 90 ARG A N 1
ATOM 722 C CA . ARG A 1 90 ? 4.581 22.971 -8.117 1.00 75.12 90 ARG A CA 1
ATOM 723 C C . ARG A 1 90 ? 4.877 21.875 -9.136 1.00 75.12 90 ARG A C 1
ATOM 725 O O . ARG A 1 90 ? 3.955 21.461 -9.830 1.00 75.12 90 ARG A O 1
ATOM 732 N N . ALA A 1 91 ? 6.120 21.398 -9.201 1.00 72.75 91 ALA A N 1
ATOM 733 C CA . ALA A 1 91 ? 6.540 20.326 -10.101 1.00 72.75 91 ALA A CA 1
ATOM 734 C C . ALA A 1 91 ? 5.799 19.016 -9.797 1.00 72.75 91 ALA A C 1
ATOM 736 O O . ALA A 1 91 ? 5.299 18.367 -10.708 1.00 72.75 91 ALA A O 1
ATOM 737 N N . ASN A 1 92 ? 5.627 18.693 -8.513 1.00 69.81 92 ASN A N 1
ATOM 738 C CA . ASN A 1 92 ? 4.942 17.476 -8.076 1.00 69.81 92 ASN A CA 1
ATOM 739 C C . ASN A 1 92 ? 3.443 17.683 -7.807 1.00 69.81 92 ASN A C 1
ATOM 741 O O . ASN A 1 92 ? 2.771 16.760 -7.346 1.00 69.81 92 ASN A O 1
ATOM 745 N N . TRP A 1 93 ? 2.893 18.877 -8.072 1.00 75.31 93 TRP A N 1
ATOM 746 C CA . TRP A 1 93 ? 1.519 19.217 -7.692 1.00 75.31 93 TRP A CA 1
ATOM 747 C C . TRP A 1 93 ? 0.498 18.311 -8.367 1.00 75.31 93 TRP A C 1
ATOM 749 O O . TRP A 1 93 ? -0.467 17.930 -7.721 1.00 75.31 93 TRP A O 1
ATOM 759 N N . LYS A 1 94 ? 0.702 17.949 -9.641 1.00 77.06 94 LYS A N 1
ATOM 760 C CA . LYS A 1 94 ? -0.235 17.091 -10.380 1.00 77.06 94 LYS A CA 1
ATOM 761 C C . LYS A 1 94 ? -0.412 15.740 -9.674 1.00 77.06 94 LYS A C 1
ATOM 763 O O . LYS A 1 94 ? -1.530 15.421 -9.287 1.00 77.06 94 LYS A O 1
ATOM 768 N N . ALA A 1 95 ? 0.692 15.036 -9.418 1.00 69.62 95 ALA A N 1
ATOM 769 C CA . ALA A 1 95 ? 0.690 13.748 -8.723 1.00 69.62 95 ALA A CA 1
ATOM 770 C C . ALA A 1 95 ? 0.201 13.872 -7.267 1.00 69.62 95 ALA A C 1
ATOM 772 O O . ALA A 1 95 ? -0.616 13.086 -6.798 1.00 69.62 95 ALA A O 1
ATOM 773 N N . HIS A 1 96 ? 0.648 14.904 -6.543 1.00 75.38 96 HIS A N 1
ATOM 774 C CA . HIS A 1 96 ? 0.255 15.100 -5.148 1.00 75.38 96 HIS A CA 1
ATOM 775 C C . HIS A 1 96 ? -1.220 15.496 -4.984 1.00 75.38 96 HIS A C 1
ATOM 777 O O . HIS A 1 96 ? -1.836 15.165 -3.973 1.00 75.38 96 HIS A O 1
ATOM 783 N N . LYS A 1 97 ? -1.797 16.231 -5.943 1.00 82.19 97 LYS A N 1
ATOM 784 C CA . LYS A 1 97 ? -3.160 16.770 -5.848 1.00 82.19 97 LYS A CA 1
ATOM 785 C C . LYS A 1 97 ? -4.189 15.659 -5.686 1.00 82.19 97 LYS A C 1
ATOM 787 O O . LYS A 1 97 ? -5.104 15.823 -4.881 1.00 82.19 97 LYS A O 1
ATOM 792 N N . GLU A 1 98 ? -4.056 14.561 -6.421 1.00 79.38 98 GLU A N 1
ATOM 793 C CA . GLU A 1 98 ? -4.996 13.438 -6.348 1.00 79.38 98 GLU A CA 1
ATOM 794 C C . GLU A 1 98 ? -4.913 12.739 -4.992 1.00 79.38 98 GLU A C 1
ATOM 796 O O . GLU A 1 98 ? -5.926 12.638 -4.303 1.00 79.38 98 GLU A O 1
ATOM 801 N N . GLN A 1 99 ? -3.702 12.414 -4.532 1.00 77.25 99 GLN A N 1
ATOM 802 C CA . GLN A 1 99 ? -3.481 11.851 -3.198 1.00 77.25 99 GLN A CA 1
ATOM 803 C C . GLN A 1 99 ? -3.995 12.781 -2.083 1.00 77.25 99 GLN A C 1
ATOM 805 O O . GLN A 1 99 ? -4.665 12.347 -1.149 1.00 77.25 99 GLN A O 1
ATOM 810 N N . CYS A 1 100 ? -3.719 14.084 -2.176 1.00 82.00 100 CYS A N 1
ATOM 811 C CA . CYS A 1 100 ? -4.189 15.076 -1.210 1.00 82.00 100 CYS A CA 1
ATOM 812 C C . CYS A 1 100 ? -5.722 15.178 -1.204 1.00 82.00 100 CYS A C 1
ATOM 814 O O . CYS A 1 100 ? -6.333 15.284 -0.139 1.00 82.00 100 CYS A O 1
ATOM 816 N N . THR A 1 101 ? -6.347 15.089 -2.381 1.00 85.75 101 THR A N 1
ATOM 817 C CA . THR A 1 101 ? -7.808 15.064 -2.532 1.00 85.75 101 THR A CA 1
ATOM 818 C C . THR A 1 101 ? -8.404 13.798 -1.913 1.00 85.75 101 THR A C 1
ATOM 820 O O . THR A 1 101 ? -9.370 13.910 -1.160 1.00 85.75 101 THR A O 1
ATOM 823 N N . ASP A 1 102 ? -7.816 12.620 -2.146 1.00 84.19 102 ASP A N 1
ATOM 824 C CA . ASP A 1 102 ? -8.257 11.357 -1.531 1.00 84.19 102 ASP A CA 1
ATOM 825 C C . ASP A 1 102 ? -8.164 11.406 0.001 1.00 84.19 102 ASP A C 1
ATOM 827 O O . ASP A 1 102 ? -9.132 11.112 0.707 1.00 84.19 102 ASP A O 1
ATOM 831 N N . ILE A 1 103 ? -7.033 11.880 0.535 1.00 85.38 103 ILE A N 1
ATOM 832 C CA . ILE A 1 103 ? -6.833 12.035 1.982 1.00 85.38 103 ILE A CA 1
ATOM 833 C C . ILE A 1 103 ? -7.846 13.029 2.566 1.00 85.38 103 ILE A C 1
ATOM 835 O O . ILE A 1 103 ? -8.425 12.769 3.624 1.00 85.38 103 ILE A O 1
ATOM 839 N N . ALA A 1 104 ? -8.083 14.162 1.899 1.00 88.00 104 ALA A N 1
ATOM 840 C CA . ALA A 1 104 ? -9.056 15.156 2.344 1.00 88.00 104 ALA A CA 1
ATOM 841 C C . ALA A 1 104 ? -10.487 14.594 2.347 1.00 88.00 104 ALA A C 1
ATOM 843 O O . ALA A 1 104 ? -11.202 14.757 3.339 1.00 88.00 104 ALA A O 1
ATOM 844 N N . ASN A 1 105 ? -10.883 13.886 1.287 1.00 90.06 105 ASN A N 1
ATOM 845 C CA . ASN A 1 105 ? -12.190 13.236 1.182 1.00 90.06 105 ASN A CA 1
ATOM 846 C C . ASN A 1 105 ? -12.369 12.159 2.256 1.00 90.06 105 ASN A C 1
ATOM 848 O O . ASN A 1 105 ? -13.405 12.110 2.924 1.00 90.06 105 ASN A O 1
ATOM 852 N N . SER A 1 106 ? -11.340 11.342 2.477 1.00 90.50 106 SER A N 1
ATOM 853 C CA . SER A 1 106 ? -11.345 10.304 3.504 1.00 90.50 106 SER A CA 1
ATOM 854 C C . SER A 1 106 ? -11.474 10.904 4.907 1.00 90.50 106 SER A C 1
ATOM 856 O O . SER A 1 106 ? -12.301 10.459 5.702 1.00 90.50 106 SER A O 1
ATOM 858 N N . ARG A 1 107 ? -10.748 11.990 5.207 1.00 92.75 107 ARG A N 1
ATOM 859 C CA . ARG A 1 107 ? -10.888 12.728 6.477 1.00 92.75 107 ARG A CA 1
ATOM 860 C C . ARG A 1 107 ? -12.277 13.341 6.642 1.00 92.75 107 ARG A C 1
ATOM 862 O O . ARG A 1 107 ? -12.860 13.236 7.717 1.00 92.75 107 ARG A O 1
ATOM 869 N N . ALA A 1 108 ? -12.835 13.937 5.591 1.00 95.00 108 ALA A N 1
ATOM 870 C CA . ALA A 1 108 ? -14.192 14.480 5.628 1.00 95.00 108 ALA A CA 1
ATOM 871 C C . ALA A 1 108 ? -15.232 13.382 5.910 1.00 95.00 108 ALA A C 1
ATOM 873 O O . ALA A 1 108 ? -16.162 13.590 6.691 1.00 95.00 108 ALA A O 1
ATOM 874 N N . ARG A 1 109 ? -15.048 12.189 5.332 1.00 94.69 109 ARG A N 1
ATOM 875 C CA . ARG A 1 109 ? -15.884 11.015 5.605 1.00 94.69 109 ARG A CA 1
ATOM 876 C C . ARG A 1 109 ? -15.762 10.547 7.055 1.00 94.69 109 ARG A C 1
ATOM 878 O O . ARG A 1 109 ? -16.788 10.279 7.675 1.00 94.69 109 ARG A O 1
ATOM 885 N N . VAL A 1 110 ? -14.549 10.493 7.607 1.00 96.06 110 VAL A N 1
ATOM 886 C CA . VAL A 1 110 ? -14.317 10.182 9.028 1.00 96.06 110 VAL A CA 1
ATOM 887 C C . VAL A 1 110 ? -15.065 11.168 9.926 1.00 96.06 110 VAL A C 1
ATOM 889 O O . VAL A 1 110 ? -15.796 10.741 10.817 1.00 96.06 110 VAL A O 1
ATOM 892 N N . GLU A 1 111 ? -14.938 12.473 9.681 1.00 97.56 111 GLU A N 1
ATOM 893 C CA . GLU A 1 111 ? -15.621 13.496 10.483 1.00 97.56 111 GLU A CA 1
ATOM 894 C C . GLU A 1 111 ? -17.145 13.394 10.380 1.00 97.56 111 GLU A C 1
ATOM 896 O O . GLU A 1 111 ? -17.838 13.483 11.393 1.00 97.56 111 GLU A O 1
ATOM 901 N N . LYS A 1 112 ? -17.676 13.109 9.187 1.00 97.62 112 LYS A N 1
ATOM 902 C CA . LYS A 1 112 ? -19.103 12.829 9.007 1.00 97.62 112 LYS A CA 1
ATOM 903 C C . LYS A 1 112 ? -19.554 11.624 9.845 1.00 97.62 112 LYS A C 1
ATOM 905 O O . LYS A 1 112 ? -20.527 11.726 10.585 1.00 97.62 112 LYS A O 1
ATOM 910 N N . LEU A 1 113 ? -18.822 10.509 9.789 1.00 96.69 113 LEU A N 1
ATOM 911 C CA . LEU A 1 113 ? -19.134 9.309 10.576 1.00 96.69 113 LEU A CA 1
ATOM 912 C C . LEU A 1 113 ? -19.060 9.574 12.089 1.00 96.69 113 LEU A C 1
ATOM 914 O O . LEU A 1 113 ? -19.874 9.035 12.840 1.00 96.69 113 LEU A O 1
ATOM 918 N N . LYS A 1 114 ? -18.121 10.417 12.545 1.00 97.62 114 LYS A N 1
ATOM 919 C CA . LYS A 1 114 ? -18.033 10.851 13.950 1.00 97.62 114 LYS A CA 1
ATOM 920 C C . LYS A 1 114 ? -19.253 11.669 14.366 1.00 97.62 114 LYS A C 1
ATOM 922 O O . LYS A 1 114 ? -19.805 11.414 15.432 1.00 97.62 114 LYS A O 1
ATOM 927 N N . GLN A 1 115 ? -19.686 12.620 13.536 1.00 97.88 115 GLN A N 1
ATOM 928 C CA . GLN A 1 115 ? -20.879 13.439 13.794 1.00 97.88 115 GLN A CA 1
ATOM 929 C C . GLN A 1 115 ? -22.152 12.589 13.886 1.00 97.88 115 GLN A C 1
ATOM 931 O O . GLN A 1 115 ? -23.031 12.879 14.692 1.00 97.88 115 GLN A O 1
ATOM 936 N N . GLU A 1 116 ? -22.226 11.511 13.106 1.00 98.06 116 GLU A N 1
ATOM 937 C CA . GLU A 1 116 ? -23.317 10.531 13.143 1.00 98.06 116 GLU A CA 1
ATOM 938 C C . GLU A 1 116 ? -23.222 9.556 14.337 1.00 98.06 116 GLU A C 1
ATOM 940 O O . GLU A 1 116 ? -24.130 8.752 14.544 1.00 98.06 116 GLU A O 1
ATOM 945 N N . GLY A 1 117 ? -22.137 9.593 15.124 1.00 96.94 117 GLY A N 1
ATOM 946 C CA . GLY A 1 117 ? -21.892 8.651 16.222 1.00 96.94 117 GLY A CA 1
ATOM 947 C C . GLY A 1 117 ? -21.645 7.213 15.751 1.00 96.94 117 GLY A C 1
ATOM 948 O O . GLY A 1 117 ? -21.868 6.265 16.504 1.00 96.94 117 GLY A O 1
ATOM 949 N N . SER A 1 118 ? -21.222 7.030 14.498 1.00 96.56 118 SER A N 1
ATOM 950 C CA . SER A 1 118 ? -21.063 5.711 13.894 1.00 96.56 118 SER A CA 1
ATOM 951 C C . SER A 1 118 ? -19.811 4.996 14.422 1.00 96.56 118 SER A C 1
ATOM 953 O O . SER A 1 118 ? -18.715 5.559 14.351 1.00 96.56 118 SER A O 1
ATOM 955 N N . PRO A 1 119 ? -19.899 3.720 14.851 1.00 86.62 119 PRO A N 1
ATOM 956 C CA . PRO A 1 119 ? -18.717 2.934 15.219 1.00 86.62 119 PRO A CA 1
ATOM 957 C C . PRO A 1 119 ? -17.771 2.697 14.029 1.00 86.62 119 PRO A C 1
ATOM 959 O O . PRO A 1 119 ? -16.600 2.376 14.222 1.00 86.62 119 PRO A O 1
ATOM 962 N N . ALA A 1 120 ? -18.242 2.897 12.792 1.00 91.12 120 ALA A N 1
ATOM 963 C CA . ALA A 1 120 ? -17.400 2.839 11.601 1.00 91.12 120 ALA A CA 1
ATOM 964 C C . ALA A 1 120 ? -16.395 4.003 11.517 1.00 91.12 120 ALA A C 1
ATOM 966 O O . ALA A 1 120 ? -15.409 3.882 10.796 1.00 91.12 120 ALA A O 1
ATOM 967 N N . ALA A 1 121 ? -16.604 5.098 12.261 1.00 95.75 121 ALA A N 1
ATOM 968 C CA . ALA A 1 121 ? -15.711 6.255 12.253 1.00 95.75 121 ALA A CA 1
ATOM 969 C C . ALA A 1 121 ? -14.277 5.892 12.662 1.00 95.75 121 ALA A C 1
ATOM 971 O O . ALA A 1 121 ? -13.331 6.325 12.009 1.00 95.75 121 ALA A O 1
ATOM 972 N N . GLN A 1 122 ? -14.116 5.070 13.709 1.00 95.81 122 GLN A N 1
ATOM 973 C CA . GLN A 1 122 ? -12.794 4.634 14.168 1.00 95.81 122 GLN A CA 1
ATOM 974 C C . GLN A 1 122 ? -12.122 3.728 13.138 1.00 95.81 122 GLN A C 1
ATOM 976 O O . GLN A 1 122 ? -10.955 3.925 12.825 1.00 95.81 122 GLN A O 1
ATOM 981 N N . LYS A 1 123 ? -12.873 2.774 12.572 1.00 93.75 123 LYS A N 1
ATOM 982 C CA . LYS A 1 123 ? -12.361 1.888 11.523 1.00 93.75 123 LYS A CA 1
ATOM 983 C C . LYS A 1 123 ? -11.882 2.683 10.310 1.00 93.75 123 LYS A C 1
ATOM 985 O O . LYS A 1 123 ? -10.816 2.387 9.791 1.00 93.75 123 LYS A O 1
ATOM 990 N N . GLU A 1 124 ? -12.653 3.673 9.865 1.00 93.19 124 GLU A N 1
ATOM 991 C CA . GLU A 1 124 ? -12.279 4.523 8.731 1.00 93.19 124 GLU A CA 1
ATOM 992 C C . GLU A 1 124 ? -11.062 5.401 9.066 1.00 93.19 124 GLU A C 1
ATOM 994 O O . GLU A 1 124 ? -10.158 5.530 8.247 1.00 93.19 124 GLU A O 1
ATOM 999 N N . ALA A 1 125 ? -10.994 5.964 10.277 1.00 95.50 125 ALA A N 1
ATOM 1000 C CA . ALA A 1 125 ? -9.845 6.755 10.722 1.00 95.50 125 ALA A CA 1
ATOM 1001 C C . ALA A 1 125 ? -8.560 5.915 10.752 1.00 95.50 125 ALA A C 1
ATOM 1003 O O . ALA A 1 125 ? -7.554 6.303 10.159 1.00 95.50 125 ALA A O 1
ATOM 1004 N N . ASP A 1 126 ? -8.633 4.735 11.370 1.00 95.38 126 ASP A N 1
ATOM 1005 C CA . ASP A 1 126 ? -7.529 3.782 11.415 1.00 95.38 126 ASP A CA 1
ATOM 1006 C C . ASP A 1 126 ? -7.150 3.325 10.007 1.00 95.38 126 ASP A C 1
ATOM 1008 O O . ASP A 1 126 ? -5.970 3.154 9.726 1.00 95.38 126 ASP A O 1
ATOM 1012 N N . TRP A 1 127 ? -8.129 3.129 9.116 1.00 92.38 127 TRP A N 1
ATOM 1013 C CA . TRP A 1 127 ? -7.880 2.730 7.732 1.00 92.38 127 TRP A CA 1
ATOM 1014 C C . TRP A 1 127 ? -7.026 3.762 6.999 1.00 92.38 127 TRP A C 1
ATOM 1016 O O . TRP A 1 127 ? -6.011 3.415 6.394 1.00 92.38 127 TRP A O 1
ATOM 1026 N N . VAL A 1 128 ? -7.423 5.034 7.089 1.00 91.12 128 VAL A N 1
ATOM 1027 C CA . VAL A 1 128 ? -6.706 6.160 6.481 1.00 91.12 128 VAL A CA 1
ATOM 1028 C C . VAL A 1 128 ? -5.293 6.270 7.033 1.00 91.12 128 VAL A C 1
ATOM 1030 O O . VAL A 1 128 ? -4.361 6.517 6.273 1.00 91.12 128 VAL A O 1
ATOM 1033 N N . GLU A 1 129 ? -5.108 6.095 8.335 1.00 92.75 129 GLU A N 1
ATOM 1034 C CA . GLU A 1 129 ? -3.785 6.206 8.941 1.00 92.75 129 GLU A CA 1
ATOM 1035 C C . GLU A 1 129 ? -2.907 4.987 8.607 1.00 92.75 129 GLU A C 1
ATOM 1037 O O . GLU A 1 129 ? -1.759 5.154 8.202 1.00 92.75 129 GLU A O 1
ATOM 1042 N N . TRP A 1 130 ? -3.458 3.771 8.670 1.00 93.38 130 TRP A N 1
ATOM 1043 C CA . TRP A 1 130 ? -2.745 2.523 8.385 1.00 93.38 130 TRP A CA 1
ATOM 1044 C C . TRP A 1 130 ? -2.220 2.460 6.950 1.00 93.38 130 TRP A C 1
ATOM 1046 O O . TRP A 1 130 ? -1.042 2.173 6.750 1.00 93.38 130 TRP A O 1
ATOM 1056 N N . ARG A 1 131 ? -3.051 2.782 5.946 1.00 89.81 131 ARG A N 1
ATOM 1057 C CA . ARG A 1 131 ? -2.632 2.749 4.529 1.00 89.81 131 ARG A CA 1
ATOM 1058 C C . ARG A 1 131 ? -1.505 3.738 4.220 1.00 89.81 131 ARG A C 1
ATOM 1060 O O . ARG A 1 131 ? -0.658 3.470 3.382 1.00 89.81 131 ARG A O 1
ATOM 1067 N N . ASN A 1 132 ? -1.467 4.863 4.935 1.00 86.25 132 ASN A N 1
ATOM 1068 C CA . ASN A 1 132 ? -0.445 5.894 4.758 1.00 86.25 132 ASN A CA 1
ATOM 1069 C C . ASN A 1 132 ? 0.798 5.666 5.636 1.00 86.25 132 ASN A C 1
ATOM 1071 O O . ASN A 1 132 ? 1.784 6.396 5.511 1.00 86.25 132 ASN A O 1
ATOM 1075 N N . LEU A 1 133 ? 0.773 4.678 6.535 1.00 87.62 133 LEU A N 1
ATOM 1076 C CA . LEU A 1 133 ? 1.883 4.393 7.431 1.00 87.62 133 LEU A CA 1
ATOM 1077 C C . LEU A 1 133 ? 2.960 3.567 6.715 1.00 87.62 133 LEU A C 1
ATOM 1079 O O . LEU A 1 133 ? 2.693 2.515 6.131 1.00 87.62 133 LEU A O 1
ATOM 1083 N N . SER A 1 134 ? 4.213 4.011 6.826 1.00 88.62 134 SER A N 1
ATOM 1084 C CA . SER A 1 134 ? 5.365 3.252 6.336 1.00 88.62 134 SER A CA 1
ATOM 1085 C C . SER A 1 134 ? 5.695 2.111 7.302 1.00 88.62 134 SER A C 1
ATOM 1087 O O . SER A 1 134 ? 6.337 2.302 8.337 1.00 88.62 134 SER A O 1
ATOM 1089 N N . HIS A 1 135 ? 5.229 0.906 6.984 1.00 89.62 135 HIS A N 1
ATOM 1090 C CA . HIS A 1 135 ? 5.569 -0.319 7.704 1.00 89.62 135 HIS A CA 1
ATOM 1091 C C . HIS A 1 135 ? 5.818 -1.471 6.735 1.00 89.62 135 HIS A C 1
ATOM 1093 O O . HIS A 1 135 ? 5.395 -1.414 5.584 1.00 89.62 135 HIS A O 1
ATOM 1099 N N . TYR A 1 136 ? 6.445 -2.548 7.224 1.00 92.44 136 TYR A N 1
ATOM 1100 C CA . TYR A 1 136 ? 6.883 -3.682 6.401 1.00 92.44 136 TYR A CA 1
ATOM 1101 C C . TYR A 1 136 ? 5.814 -4.145 5.402 1.00 92.44 136 TYR A C 1
ATOM 1103 O O . TYR A 1 136 ? 6.094 -4.236 4.215 1.00 92.44 136 TYR A O 1
ATOM 1111 N N . ALA A 1 137 ? 4.570 -4.347 5.847 1.00 92.06 137 ALA A N 1
ATOM 1112 C CA . ALA A 1 137 ? 3.498 -4.804 4.963 1.00 92.06 137 ALA A CA 1
ATOM 1113 C C . ALA A 1 137 ? 3.113 -3.860 3.814 1.00 92.06 137 ALA A C 1
ATOM 1115 O O . ALA A 1 137 ? 2.638 -4.344 2.791 1.00 92.06 137 ALA A O 1
ATOM 1116 N N . ASN A 1 138 ? 3.320 -2.554 3.976 1.00 89.88 138 ASN A N 1
ATOM 1117 C CA . ASN A 1 138 ? 3.028 -1.531 2.972 1.00 89.88 138 ASN A CA 1
ATOM 1118 C C . ASN A 1 138 ? 4.274 -1.145 2.162 1.00 89.88 138 ASN A C 1
ATOM 1120 O O . ASN A 1 138 ? 4.163 -0.459 1.159 1.00 89.88 138 ASN A O 1
ATOM 1124 N N . THR A 1 139 ? 5.465 -1.597 2.557 1.00 89.12 139 THR A N 1
ATOM 1125 C CA . THR A 1 139 ? 6.713 -1.309 1.842 1.00 89.12 139 THR A CA 1
ATOM 1126 C C . THR A 1 139 ? 7.370 -2.597 1.355 1.00 89.12 139 THR A C 1
ATOM 1128 O O . THR A 1 139 ? 7.098 -3.062 0.249 1.00 89.12 139 THR A O 1
ATOM 1131 N N . TYR A 1 140 ? 8.210 -3.214 2.181 1.00 90.62 140 TYR A N 1
ATOM 1132 C CA . TYR A 1 140 ? 9.032 -4.370 1.820 1.00 90.62 140 TYR A CA 1
ATOM 1133 C C . TYR A 1 140 ? 8.203 -5.608 1.461 1.00 90.62 140 TYR A C 1
ATOM 1135 O O . TYR A 1 140 ? 8.531 -6.319 0.516 1.00 90.62 140 TYR A O 1
ATOM 1143 N N . GLY A 1 141 ? 7.076 -5.827 2.140 1.00 93.62 141 GLY A N 1
ATOM 1144 C CA . GLY A 1 141 ? 6.156 -6.924 1.843 1.00 93.62 141 GLY A CA 1
ATOM 1145 C C . GLY A 1 141 ? 5.659 -6.896 0.396 1.00 93.62 141 GLY A C 1
ATOM 1146 O O . GLY A 1 141 ? 5.634 -7.937 -0.252 1.00 93.62 141 GLY A O 1
ATOM 1147 N N . LEU A 1 142 ? 5.352 -5.712 -0.148 1.00 94.62 142 LEU A N 1
ATOM 1148 C CA . LEU A 1 142 ? 4.923 -5.560 -1.543 1.00 94.62 142 LEU A CA 1
ATOM 1149 C C . LEU A 1 142 ? 6.070 -5.829 -2.530 1.00 94.62 142 LEU A C 1
ATOM 1151 O O . LEU A 1 142 ? 5.865 -6.480 -3.553 1.00 94.62 142 LEU A O 1
ATOM 1155 N N . GLN A 1 143 ? 7.290 -5.392 -2.200 1.00 93.38 143 GLN A N 1
ATOM 1156 C CA . GLN A 1 143 ? 8.488 -5.651 -3.011 1.00 93.38 143 GLN A CA 1
ATOM 1157 C C . GLN A 1 143 ? 8.782 -7.149 -3.121 1.00 93.38 143 GLN A C 1
ATOM 1159 O O . GLN A 1 143 ? 9.129 -7.658 -4.191 1.00 93.38 143 GLN A O 1
ATOM 1164 N N . HIS A 1 144 ? 8.669 -7.860 -1.998 1.00 95.44 144 HIS A N 1
ATOM 1165 C CA . HIS A 1 144 ? 8.862 -9.301 -1.954 1.00 95.44 144 HIS A CA 1
ATOM 1166 C C . HIS A 1 144 ? 7.716 -10.034 -2.647 1.00 95.44 144 HIS A C 1
ATOM 1168 O O . HIS A 1 144 ? 7.996 -10.907 -3.458 1.00 95.44 144 HIS A O 1
ATOM 1174 N N . ALA A 1 145 ? 6.460 -9.632 -2.440 1.00 95.75 145 ALA A N 1
ATOM 1175 C CA . ALA A 1 145 ? 5.324 -10.221 -3.144 1.00 95.75 145 ALA A CA 1
ATOM 1176 C C . ALA A 1 145 ? 5.505 -10.137 -4.668 1.00 95.75 145 ALA A C 1
ATOM 1178 O O . ALA A 1 145 ? 5.501 -11.156 -5.355 1.00 95.75 145 ALA A O 1
ATOM 1179 N N . LEU A 1 146 ? 5.766 -8.940 -5.203 1.00 95.56 146 LEU A N 1
ATOM 1180 C CA . LEU A 1 146 ? 5.973 -8.754 -6.642 1.00 95.56 146 LEU A CA 1
ATOM 1181 C C . LEU A 1 146 ? 7.268 -9.397 -7.148 1.00 95.56 146 LEU A C 1
ATOM 1183 O O . LEU A 1 146 ? 7.394 -9.669 -8.337 1.00 95.56 146 LEU A O 1
ATOM 1187 N N . GLY A 1 147 ? 8.246 -9.662 -6.281 1.00 95.25 147 GLY A N 1
ATOM 1188 C CA . GLY A 1 147 ? 9.530 -10.219 -6.695 1.00 95.25 147 GLY A CA 1
ATOM 1189 C C . GLY A 1 147 ? 10.325 -9.277 -7.606 1.00 95.25 147 GLY A C 1
ATOM 1190 O O . GLY A 1 147 ? 11.114 -9.751 -8.421 1.00 95.25 147 GLY A O 1
ATOM 1191 N N . VAL A 1 148 ? 10.156 -7.958 -7.448 1.00 94.44 148 VAL A N 1
ATOM 1192 C CA . VAL A 1 148 ? 10.805 -6.924 -8.288 1.00 94.44 148 VAL A CA 1
ATOM 1193 C C . VAL A 1 148 ? 12.332 -6.941 -8.219 1.00 94.44 148 VAL A C 1
ATOM 1195 O O . VAL A 1 148 ? 13.006 -6.471 -9.126 1.00 94.44 148 VAL A O 1
ATOM 1198 N N . HIS A 1 149 ? 12.893 -7.546 -7.173 1.00 92.06 149 HIS A N 1
ATOM 1199 C CA . HIS A 1 149 ? 14.327 -7.814 -7.053 1.00 92.06 149 HIS A CA 1
ATOM 1200 C C . HIS A 1 149 ? 14.848 -8.790 -8.121 1.00 92.06 149 HIS A C 1
ATOM 1202 O O . HIS A 1 149 ? 16.038 -8.793 -8.422 1.00 92.06 149 HIS A O 1
ATOM 1208 N N . ARG A 1 150 ? 13.975 -9.665 -8.636 1.00 93.56 150 ARG A N 1
ATOM 1209 C CA . ARG A 1 150 ? 14.297 -10.672 -9.657 1.00 93.56 150 ARG A CA 1
ATOM 1210 C C . ARG A 1 150 ? 13.898 -10.196 -11.045 1.00 93.56 150 ARG A C 1
ATOM 1212 O O . ARG A 1 150 ? 14.672 -10.355 -11.979 1.00 93.56 150 ARG A O 1
ATOM 1219 N N . ASP A 1 151 ? 12.707 -9.619 -11.147 1.00 95.38 151 ASP A N 1
ATOM 1220 C CA . ASP A 1 151 ? 12.168 -9.064 -12.383 1.00 95.38 151 ASP A CA 1
ATOM 1221 C C . ASP A 1 151 ? 11.522 -7.694 -12.100 1.00 95.38 151 ASP A C 1
ATOM 1223 O O . ASP A 1 151 ? 10.374 -7.629 -11.648 1.00 95.38 151 ASP A O 1
ATOM 1227 N N . PRO A 1 152 ? 12.245 -6.584 -12.345 1.00 92.81 152 PRO A N 1
ATOM 1228 C CA . PRO A 1 152 ? 11.724 -5.234 -12.142 1.00 92.81 152 PRO A CA 1
ATOM 1229 C C . PRO A 1 152 ? 10.491 -4.903 -12.993 1.00 92.81 152 PRO A C 1
ATOM 1231 O O . PRO A 1 152 ? 9.694 -4.050 -12.593 1.00 92.81 152 PRO A O 1
ATOM 1234 N N . LEU A 1 153 ? 10.286 -5.579 -14.135 1.00 93.75 153 LEU A N 1
ATOM 1235 C CA . LEU A 1 153 ? 9.112 -5.346 -14.984 1.00 93.75 153 LEU A CA 1
ATOM 1236 C C . LEU A 1 153 ? 7.817 -5.746 -14.279 1.00 93.75 153 LEU A C 1
ATOM 1238 O O . LEU A 1 153 ? 6.766 -5.188 -14.598 1.00 93.75 153 LEU A O 1
ATOM 1242 N N . ARG A 1 154 ? 7.894 -6.613 -13.256 1.00 95.19 154 ARG A N 1
ATOM 1243 C CA . ARG A 1 154 ? 6.740 -6.982 -12.426 1.00 95.19 154 ARG A CA 1
ATOM 1244 C C . ARG A 1 154 ? 6.063 -5.798 -11.761 1.00 95.19 154 ARG A C 1
ATOM 1246 O O . ARG A 1 154 ? 4.858 -5.848 -11.560 1.00 95.19 154 ARG A O 1
ATOM 1253 N N . GLY A 1 155 ? 6.791 -4.715 -11.504 1.00 92.25 155 GLY A N 1
ATOM 1254 C CA . GLY A 1 155 ? 6.183 -3.482 -11.014 1.00 92.25 155 GLY A CA 1
ATOM 1255 C C . GLY A 1 155 ? 5.174 -2.847 -11.980 1.00 92.25 155 GLY A C 1
ATOM 1256 O O . GLY A 1 155 ? 4.233 -2.188 -11.550 1.00 92.25 155 GLY A O 1
ATOM 1257 N N . HIS A 1 156 ? 5.352 -3.061 -13.288 1.00 92.12 156 HIS A N 1
ATOM 1258 C CA . HIS A 1 156 ? 4.546 -2.437 -14.343 1.00 92.12 156 HIS A CA 1
ATOM 1259 C C . HIS A 1 156 ? 3.401 -3.321 -14.830 1.00 92.12 156 HIS A C 1
ATOM 1261 O O . HIS A 1 156 ? 2.375 -2.811 -15.269 1.00 92.12 156 HIS A O 1
ATOM 1267 N N . ASN A 1 157 ? 3.583 -4.643 -14.818 1.00 95.88 157 ASN A N 1
ATOM 1268 C CA . ASN A 1 157 ? 2.625 -5.590 -15.395 1.00 95.88 157 ASN A CA 1
ATOM 1269 C C . ASN A 1 157 ? 1.941 -6.492 -14.354 1.00 95.88 157 ASN A C 1
ATOM 1271 O O . ASN A 1 157 ? 1.079 -7.286 -14.735 1.00 95.88 157 ASN A O 1
ATOM 1275 N N . HIS A 1 158 ? 2.281 -6.375 -13.066 1.00 96.12 158 HIS A N 1
ATOM 1276 C CA . HIS A 1 158 ? 1.616 -7.104 -11.987 1.00 96.12 158 HIS A CA 1
ATOM 1277 C C . HIS A 1 158 ? 1.048 -6.176 -10.913 1.00 96.12 158 HIS A C 1
ATOM 1279 O O . HIS A 1 158 ? 1.468 -5.034 -10.752 1.00 96.12 158 HIS A O 1
ATOM 1285 N N . ILE A 1 159 ? 0.099 -6.718 -10.153 1.00 94.94 159 ILE A N 1
ATOM 1286 C CA . ILE A 1 159 ? -0.519 -6.076 -8.998 1.00 94.94 159 ILE A CA 1
ATOM 1287 C C . ILE A 1 159 ? -0.573 -7.045 -7.819 1.00 94.94 159 ILE A C 1
ATOM 1289 O O . ILE A 1 159 ? -0.863 -8.234 -7.990 1.00 94.94 159 ILE A O 1
ATOM 1293 N N . VAL A 1 160 ? -0.299 -6.545 -6.614 1.00 96.06 160 VAL A N 1
ATOM 1294 C CA . VAL A 1 160 ? -0.549 -7.289 -5.370 1.00 96.06 160 VAL A CA 1
ATOM 1295 C C . VAL A 1 160 ? -1.983 -7.038 -4.935 1.00 96.06 160 VAL A C 1
ATOM 1297 O O . VAL A 1 160 ? -2.377 -5.892 -4.765 1.00 96.06 160 VAL A O 1
ATOM 1300 N N . VAL A 1 161 ? -2.761 -8.087 -4.694 1.00 94.50 161 VAL A N 1
ATOM 1301 C CA . VAL A 1 161 ? -4.104 -7.964 -4.111 1.00 94.50 161 VAL A CA 1
ATOM 1302 C C . VAL A 1 161 ? -4.052 -8.446 -2.670 1.00 94.50 161 VAL A C 1
ATOM 1304 O O . VAL A 1 161 ? -3.552 -9.542 -2.405 1.00 94.50 161 VAL A O 1
ATOM 1307 N N . ARG A 1 162 ? -4.559 -7.640 -1.730 1.00 95.19 162 ARG A N 1
ATOM 1308 C CA . ARG A 1 162 ? -4.568 -7.958 -0.290 1.00 95.19 162 ARG A CA 1
ATOM 1309 C C . ARG A 1 162 ? -5.985 -7.906 0.278 1.00 95.19 162 ARG A C 1
ATOM 1311 O O . ARG A 1 162 ? -6.710 -6.937 0.071 1.00 95.19 162 ARG A O 1
ATOM 1318 N N . GLN A 1 163 ? -6.356 -8.915 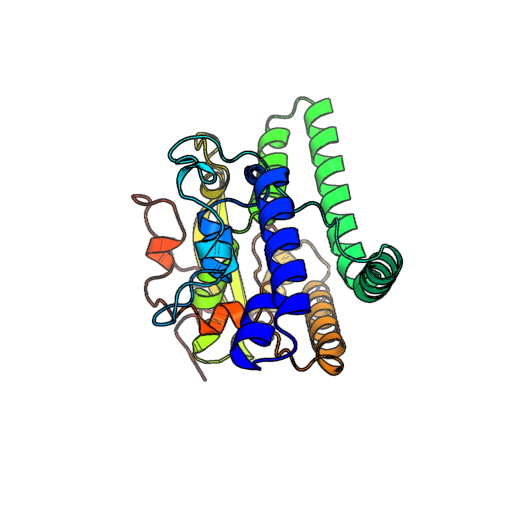1.068 1.00 90.62 163 GLN A N 1
ATOM 1319 C CA . GLN A 1 163 ? -7.575 -8.907 1.880 1.00 90.62 163 GLN A CA 1
ATOM 1320 C C . GLN A 1 163 ? -7.226 -8.715 3.354 1.00 90.62 163 GLN A C 1
ATOM 1322 O O . GLN A 1 163 ? -6.486 -9.509 3.939 1.00 90.62 163 GLN A O 1
ATOM 1327 N N . VAL A 1 164 ? -7.820 -7.703 3.980 1.00 93.50 164 VAL A N 1
ATOM 1328 C CA . VAL A 1 164 ? -7.528 -7.312 5.364 1.00 93.50 164 VAL A CA 1
ATOM 1329 C C . VAL A 1 164 ? -8.718 -7.531 6.297 1.00 93.50 164 VAL A C 1
ATOM 1331 O O . VAL A 1 164 ? -9.877 -7.381 5.909 1.00 93.50 164 VAL A O 1
ATOM 1334 N N . LYS A 1 165 ? -8.427 -7.856 7.558 1.00 93.12 165 LYS A N 1
ATOM 1335 C CA . LYS A 1 165 ? -9.384 -7.922 8.665 1.00 93.12 165 LYS A CA 1
ATOM 1336 C C . LYS A 1 165 ? -9.027 -6.854 9.695 1.00 93.12 165 LYS A C 1
ATOM 1338 O O . LYS A 1 165 ? -7.882 -6.775 10.121 1.00 93.12 165 LYS A O 1
ATOM 1343 N N . TYR A 1 166 ? -10.020 -6.069 10.107 1.00 94.69 166 TYR A N 1
ATOM 1344 C CA . TYR A 1 166 ? -9.854 -5.058 11.152 1.00 94.69 166 TYR A CA 1
ATOM 1345 C C . TYR A 1 166 ? -9.798 -5.705 12.546 1.00 94.69 166 TYR A C 1
ATOM 1347 O O . TYR A 1 166 ? -10.650 -6.537 12.869 1.00 94.69 166 TYR A O 1
ATOM 1355 N N . THR A 1 167 ? -8.805 -5.314 13.338 1.00 95.19 167 THR A N 1
ATOM 1356 C CA . THR A 1 167 ? -8.442 -5.821 14.673 1.00 95.19 167 THR A CA 1
ATOM 1357 C C . THR A 1 167 ? -8.257 -4.627 15.626 1.00 95.19 167 THR A C 1
ATOM 1359 O O . THR A 1 167 ? -7.129 -4.270 15.974 1.00 95.19 167 THR A O 1
ATOM 1362 N N . PRO A 1 168 ? -9.352 -3.937 16.011 1.00 94.69 168 PRO A N 1
ATOM 1363 C CA . PRO A 1 168 ? -9.305 -2.695 16.799 1.00 94.69 168 PRO A CA 1
ATOM 1364 C C . PRO A 1 168 ? -8.661 -2.845 18.185 1.00 94.69 168 PRO A C 1
ATOM 1366 O O . PRO A 1 168 ? -8.269 -1.853 18.793 1.00 94.69 168 PRO A O 1
ATOM 1369 N N . GLU A 1 169 ? -8.573 -4.068 18.703 1.00 96.31 169 GLU A N 1
ATOM 1370 C CA . GLU A 1 169 ? -7.934 -4.405 19.974 1.00 96.31 169 GLU A CA 1
ATOM 1371 C C . GLU A 1 169 ? -6.407 -4.229 19.967 1.00 96.31 169 GLU A C 1
ATOM 1373 O O . GLU A 1 169 ? -5.791 -4.154 21.033 1.00 96.31 169 GLU A O 1
ATOM 1378 N N . GLU A 1 170 ? -5.785 -4.151 18.788 1.00 97.00 170 GLU A N 1
ATOM 1379 C CA . GLU A 1 170 ? -4.352 -3.907 18.664 1.00 97.00 170 GLU A CA 1
ATOM 1380 C C . GLU A 1 170 ? -4.017 -2.443 18.981 1.00 97.00 170 GLU A C 1
ATOM 1382 O O . GLU A 1 170 ? -4.540 -1.494 18.389 1.00 97.00 170 GLU A O 1
ATOM 1387 N N . SER A 1 171 ? -3.109 -2.248 19.939 1.00 95.69 171 SER A N 1
ATOM 1388 C CA . SER A 1 171 ? -2.693 -0.909 20.365 1.00 95.69 171 SER A CA 1
ATOM 1389 C C . SER A 1 171 ? -1.889 -0.191 19.284 1.00 95.69 171 SER A C 1
ATOM 1391 O O . SER A 1 171 ? -2.056 1.012 19.085 1.00 95.69 171 SER A O 1
ATOM 1393 N N . ASP A 1 172 ? -1.047 -0.940 18.579 1.00 95.12 172 ASP A N 1
ATOM 1394 C CA . ASP A 1 172 ? -0.205 -0.465 17.493 1.00 95.12 172 ASP A CA 1
ATOM 1395 C C . ASP A 1 172 ? -0.981 -0.474 16.176 1.00 95.12 172 ASP A C 1
ATOM 1397 O O . ASP A 1 172 ? -1.422 -1.526 15.702 1.00 95.12 172 ASP A O 1
ATOM 1401 N N . LEU A 1 173 ? -1.111 0.709 15.575 1.00 94.12 173 LEU A N 1
ATOM 1402 C CA . LEU A 1 173 ? -1.855 0.910 14.341 1.00 94.12 173 LEU A CA 1
ATOM 1403 C C . LEU A 1 173 ? -1.414 -0.047 13.231 1.00 94.12 173 LEU A C 1
ATOM 1405 O O . LEU A 1 173 ? -2.275 -0.558 12.521 1.00 94.12 173 LEU A O 1
ATOM 1409 N N . ARG A 1 174 ? -0.113 -0.365 13.133 1.00 93.62 174 ARG A N 1
ATOM 1410 C CA . ARG A 1 174 ? 0.459 -1.274 12.117 1.00 93.62 174 ARG A CA 1
ATOM 1411 C C . ARG A 1 174 ? -0.234 -2.634 12.069 1.00 93.62 174 ARG A C 1
ATOM 1413 O O . ARG A 1 174 ? -0.241 -3.275 11.022 1.00 93.62 174 ARG A O 1
ATOM 1420 N N . TYR A 1 175 ? -0.809 -3.064 13.192 1.00 95.44 175 TYR A N 1
ATOM 1421 C CA . TYR A 1 175 ? -1.447 -4.368 13.350 1.00 95.44 175 TYR A CA 1
ATOM 1422 C C . TYR A 1 175 ? -2.968 -4.289 13.517 1.00 95.44 175 TYR A C 1
ATOM 1424 O O . TYR A 1 175 ? -3.592 -5.325 13.731 1.00 95.44 175 TYR A O 1
ATOM 1432 N N . ARG A 1 176 ? -3.586 -3.105 13.384 1.00 95.19 176 ARG A N 1
ATOM 1433 C CA . ARG A 1 176 ? -5.055 -2.964 13.387 1.00 95.19 176 ARG A CA 1
ATOM 1434 C C . ARG A 1 176 ? -5.719 -3.459 12.109 1.00 95.19 176 ARG A C 1
ATOM 1436 O O . ARG A 1 176 ? -6.931 -3.648 12.090 1.00 95.19 176 ARG A O 1
ATOM 1443 N N . PHE A 1 177 ? -4.949 -3.685 11.050 1.00 95.12 177 PHE A N 1
ATOM 1444 C CA . PHE A 1 177 ? -5.410 -4.382 9.857 1.00 95.12 177 PHE A CA 1
ATOM 1445 C C . PHE A 1 177 ? -4.501 -5.572 9.591 1.00 95.12 177 PHE A C 1
ATOM 1447 O O . PHE A 1 177 ? -3.362 -5.435 9.153 1.00 95.12 177 PHE A O 1
ATOM 1454 N N . MET A 1 178 ? -5.023 -6.757 9.881 1.00 94.62 178 MET A N 1
ATOM 1455 C CA . MET A 1 178 ? -4.346 -8.021 9.640 1.00 94.62 178 MET A CA 1
ATOM 1456 C C . MET A 1 178 ? -4.589 -8.463 8.202 1.00 94.62 178 MET A C 1
ATOM 1458 O O . MET A 1 178 ? -5.739 -8.599 7.781 1.00 94.62 178 MET A O 1
ATOM 1462 N N . ILE A 1 179 ? -3.526 -8.746 7.455 1.00 95.94 179 ILE A N 1
ATOM 1463 C CA . ILE A 1 179 ? -3.648 -9.281 6.099 1.00 95.94 179 ILE A CA 1
ATOM 1464 C C . ILE A 1 179 ? -3.984 -10.766 6.226 1.00 95.94 179 ILE A C 1
ATOM 1466 O O . ILE A 1 179 ? -3.212 -11.547 6.773 1.00 95.94 179 ILE A O 1
ATOM 1470 N N . THR A 1 180 ? -5.176 -11.139 5.769 1.00 93.50 180 THR A N 1
ATOM 1471 C CA . THR A 1 180 ? -5.700 -12.514 5.825 1.00 93.50 180 THR A CA 1
ATOM 1472 C C . THR A 1 180 ? -5.373 -13.300 4.569 1.00 93.50 180 THR A C 1
ATOM 1474 O O . THR A 1 180 ? -5.085 -14.486 4.657 1.00 93.50 180 THR A O 1
ATOM 1477 N N . HIS A 1 181 ? -5.391 -12.631 3.416 1.00 94.56 181 HIS A N 1
ATOM 1478 C CA . HIS A 1 181 ? -5.052 -13.227 2.135 1.00 94.56 181 HIS A CA 1
ATOM 1479 C C . HIS A 1 181 ? -4.231 -12.244 1.309 1.00 94.56 181 HIS A C 1
ATOM 1481 O O . HIS A 1 181 ? -4.440 -11.030 1.389 1.00 94.56 181 HIS A O 1
ATOM 1487 N N . ALA A 1 182 ? -3.319 -12.773 0.504 1.00 96.56 182 ALA A N 1
ATOM 1488 C CA . ALA A 1 182 ? -2.563 -12.006 -0.472 1.00 96.56 182 ALA A CA 1
ATOM 1489 C C . ALA A 1 182 ? -2.293 -12.844 -1.727 1.00 96.56 182 ALA A C 1
ATOM 1491 O O . ALA A 1 182 ? -2.151 -14.067 -1.637 1.00 96.56 182 ALA A O 1
ATOM 1492 N N . GLY A 1 183 ? -2.211 -12.203 -2.886 1.00 96.12 183 GLY A N 1
ATOM 1493 C CA . GLY A 1 183 ? -1.828 -12.838 -4.149 1.00 96.12 183 GLY A CA 1
ATOM 1494 C C . GLY A 1 183 ? -1.261 -11.819 -5.128 1.00 96.12 183 GLY A C 1
ATOM 1495 O O . GLY A 1 183 ? -1.429 -10.614 -4.933 1.00 96.12 183 GLY A O 1
ATOM 1496 N N . VAL A 1 184 ? -0.587 -12.301 -6.168 1.00 97.06 184 VAL A N 1
ATOM 1497 C CA . VAL A 1 184 ? 0.020 -11.468 -7.209 1.00 97.06 184 VAL A CA 1
ATOM 1498 C C . VAL A 1 184 ? -0.574 -11.845 -8.553 1.00 97.06 184 VAL A C 1
ATOM 1500 O O . VAL A 1 184 ? -0.561 -13.010 -8.935 1.00 97.06 184 VAL A O 1
ATOM 1503 N N . PHE A 1 185 ? -1.066 -10.863 -9.297 1.00 96.50 185 PHE A N 1
ATOM 1504 C CA . PHE A 1 185 ? -1.792 -11.097 -10.545 1.00 96.50 185 PHE A CA 1
ATOM 1505 C C . PHE A 1 185 ? -1.178 -10.286 -11.677 1.00 96.50 185 PHE A C 1
ATOM 1507 O O . PHE A 1 185 ? -0.728 -9.164 -11.449 1.00 96.50 185 PHE A O 1
ATOM 1514 N N . LYS A 1 186 ? -1.162 -10.837 -12.897 1.00 96.81 186 LYS A N 1
ATOM 1515 C CA . LYS A 1 186 ? -0.866 -10.047 -14.098 1.00 96.81 186 LYS A CA 1
ATOM 1516 C C . LYS A 1 186 ? -2.034 -9.100 -14.345 1.00 96.81 186 LYS A C 1
ATOM 1518 O O . LYS A 1 186 ? -3.184 -9.533 -14.356 1.00 96.81 186 LYS A O 1
ATOM 1523 N N . LEU A 1 187 ? -1.731 -7.826 -14.570 1.00 95.12 187 LEU A N 1
ATOM 1524 C CA . LEU A 1 187 ? -2.735 -6.788 -14.795 1.00 95.12 187 LEU A CA 1
ATOM 1525 C C . LEU A 1 187 ? -3.673 -7.132 -15.958 1.00 95.12 187 LEU A C 1
ATOM 1527 O O . LEU A 1 187 ? -4.890 -7.025 -15.824 1.00 95.12 187 LEU A O 1
ATOM 1531 N N . ASP A 1 188 ? -3.115 -7.616 -17.071 1.00 96.06 188 ASP A N 1
ATOM 1532 C CA . ASP A 1 188 ? -3.882 -7.995 -18.264 1.00 96.06 188 ASP A CA 1
ATOM 1533 C C . ASP A 1 188 ? -4.898 -9.115 -18.021 1.00 96.06 188 ASP A C 1
ATOM 1535 O O . ASP A 1 188 ? -5.905 -9.179 -18.728 1.00 96.06 188 ASP A O 1
ATOM 1539 N N . ASP A 1 189 ? -4.690 -9.930 -16.987 1.00 96.56 189 ASP A N 1
ATOM 1540 C CA . ASP A 1 189 ? -5.581 -11.032 -16.638 1.00 96.56 189 ASP A CA 1
ATOM 1541 C C . ASP A 1 189 ? -6.678 -10.614 -15.642 1.00 96.56 189 ASP A C 1
ATOM 1543 O O . ASP A 1 189 ? -7.639 -11.364 -15.446 1.00 96.56 189 ASP A O 1
ATOM 1547 N N . CYS A 1 190 ? -6.558 -9.450 -14.984 1.00 94.94 190 CYS A N 1
ATOM 1548 C CA . CYS A 1 190 ? -7.391 -9.100 -13.828 1.00 94.94 190 CYS A CA 1
ATOM 1549 C C . CYS A 1 190 ? -8.139 -7.759 -13.897 1.00 94.94 190 CYS A C 1
ATOM 1551 O O . CYS A 1 190 ? -8.754 -7.382 -12.899 1.00 94.94 190 CYS A O 1
ATOM 1553 N N . TRP A 1 191 ? -8.155 -7.052 -15.032 1.00 93.94 191 TRP A N 1
ATOM 1554 C CA . TRP A 1 191 ? -8.848 -5.755 -15.148 1.00 93.94 191 TRP A CA 1
ATOM 1555 C C . TRP A 1 191 ? -10.329 -5.802 -14.743 1.00 93.94 191 TRP A C 1
ATOM 1557 O O . TRP A 1 191 ? -10.768 -4.981 -13.943 1.00 93.94 191 TRP A O 1
ATOM 1567 N N . ASP A 1 192 ? -11.068 -6.826 -15.179 1.00 90.31 192 ASP A N 1
ATOM 1568 C CA . ASP A 1 192 ? -12.483 -7.007 -14.815 1.00 90.31 192 ASP A CA 1
ATOM 1569 C C . ASP A 1 192 ? -12.709 -7.175 -13.305 1.00 90.31 192 ASP A C 1
ATOM 1571 O O . ASP A 1 192 ? -13.821 -6.973 -12.812 1.00 90.31 192 ASP A O 1
ATOM 1575 N N . ALA A 1 193 ? -11.698 -7.658 -12.580 1.00 90.25 193 ALA A N 1
ATOM 1576 C CA . ALA A 1 193 ? -11.754 -7.813 -11.133 1.00 90.25 193 ALA A CA 1
ATOM 1577 C C . ALA A 1 193 ? -11.382 -6.502 -10.432 1.00 90.25 193 ALA A C 1
ATOM 1579 O O . ALA A 1 193 ? -12.024 -6.150 -9.449 1.00 90.25 193 ALA A O 1
ATOM 1580 N N . VAL A 1 194 ? -10.407 -5.758 -10.966 1.00 89.00 194 VAL A N 1
ATOM 1581 C CA . VAL A 1 194 ? -10.042 -4.416 -10.486 1.00 89.00 194 VAL A CA 1
ATOM 1582 C C . VAL A 1 194 ? -11.243 -3.467 -10.581 1.00 89.00 194 VAL A C 1
ATOM 1584 O O . VAL A 1 194 ? -11.620 -2.874 -9.573 1.00 89.00 194 VAL A O 1
ATOM 1587 N N . ASP A 1 195 ? -11.900 -3.385 -11.742 1.00 88.12 195 ASP A N 1
ATOM 1588 C CA . ASP A 1 195 ? -13.035 -2.474 -11.962 1.00 88.12 195 ASP A CA 1
ATOM 1589 C C . ASP A 1 195 ? -14.225 -2.778 -11.037 1.00 88.12 195 ASP A C 1
ATOM 1591 O O . ASP A 1 195 ? -14.804 -1.870 -10.437 1.00 88.12 195 ASP A O 1
ATOM 1595 N N . GLU A 1 196 ? -14.574 -4.063 -10.889 1.00 85.69 196 GLU A N 1
ATOM 1596 C CA . GLU A 1 196 ? -15.668 -4.513 -10.014 1.00 85.69 196 GLU A CA 1
ATOM 1597 C C . GLU A 1 196 ? -15.437 -4.076 -8.572 1.00 85.69 196 GLU A C 1
ATOM 1599 O O . GLU A 1 196 ? -16.325 -3.574 -7.884 1.00 85.69 196 GLU A O 1
ATOM 1604 N N . VAL A 1 197 ? -14.207 -4.252 -8.126 1.00 83.12 197 VAL A N 1
ATOM 1605 C CA . VAL A 1 197 ? -13.810 -4.009 -6.759 1.00 83.12 197 VAL A CA 1
ATOM 1606 C C . VAL A 1 197 ? -13.698 -2.513 -6.453 1.00 83.12 197 VAL A C 1
ATOM 1608 O O . VAL A 1 197 ? -14.105 -2.072 -5.378 1.00 83.12 197 VAL A O 1
ATOM 1611 N N . MET A 1 198 ? -13.218 -1.717 -7.408 1.00 81.25 198 MET A N 1
ATOM 1612 C CA . MET A 1 198 ? -13.204 -0.256 -7.304 1.00 81.25 198 MET A CA 1
ATOM 1613 C C . MET A 1 198 ? -14.603 0.359 -7.463 1.00 81.25 198 MET A C 1
ATOM 1615 O O . MET A 1 198 ? -14.756 1.569 -7.311 1.00 81.25 198 MET A O 1
ATOM 1619 N N . SER A 1 199 ? -15.634 -0.456 -7.733 1.00 81.19 199 SER A N 1
ATOM 1620 C CA . SER A 1 199 ? -16.994 0.001 -8.054 1.00 81.19 199 SER A CA 1
ATOM 1621 C C . SER A 1 199 ? -17.018 1.020 -9.206 1.00 81.19 199 SER A C 1
ATOM 1623 O O . SER A 1 199 ? -17.868 1.912 -9.236 1.00 81.19 199 SER A O 1
ATOM 1625 N N . GLY A 1 200 ? -16.061 0.899 -10.130 1.00 79.69 200 GLY A N 1
ATOM 1626 C CA . GLY A 1 200 ? -15.875 1.795 -11.268 1.00 79.69 200 GLY A CA 1
ATOM 1627 C C . GLY A 1 200 ? -16.645 1.345 -12.506 1.00 79.69 200 GLY A C 1
ATOM 1628 O O . GLY A 1 200 ? -17.303 0.300 -12.533 1.00 79.69 200 GLY A O 1
ATOM 1629 N N . ARG A 1 201 ? -16.564 2.142 -13.571 1.00 88.62 201 ARG A N 1
ATOM 1630 C CA . ARG A 1 201 ? -17.027 1.725 -14.900 1.00 88.62 201 ARG A CA 1
ATOM 1631 C C . ARG A 1 201 ? -16.020 0.749 -15.507 1.00 88.62 201 ARG A C 1
ATOM 1633 O O . ARG A 1 201 ? -14.826 0.846 -15.254 1.00 88.62 201 ARG A O 1
ATOM 1640 N N . ALA A 1 202 ? -16.498 -0.161 -16.354 1.00 92.62 202 ALA A N 1
ATOM 1641 C CA . ALA A 1 202 ? -15.613 -1.065 -17.085 1.00 92.62 202 ALA A CA 1
ATOM 1642 C C . ALA A 1 202 ? -14.547 -0.270 -17.866 1.00 92.62 202 ALA A C 1
ATOM 1644 O O . ALA A 1 202 ? -14.890 0.616 -18.652 1.00 92.62 202 ALA A O 1
ATOM 1645 N N . GLY A 1 203 ? -13.276 -0.598 -17.641 1.00 90.62 203 GLY A N 1
ATOM 1646 C CA . GLY A 1 203 ? -12.099 0.061 -18.204 1.00 90.62 203 GLY A CA 1
ATOM 1647 C C . GLY A 1 203 ? -11.507 1.190 -17.352 1.00 90.62 203 GLY A C 1
ATOM 1648 O O . GLY A 1 203 ? -10.375 1.588 -17.618 1.00 90.62 203 GLY A O 1
ATOM 1649 N N . GLU A 1 204 ? -12.208 1.682 -16.329 1.00 89.62 204 GLU A N 1
ATOM 1650 C CA . GLU A 1 204 ? -11.776 2.838 -15.531 1.00 89.62 204 GLU A CA 1
ATOM 1651 C C . GLU A 1 204 ? -10.520 2.542 -14.703 1.00 89.62 204 GLU A C 1
ATOM 1653 O O . GLU A 1 204 ? -9.581 3.336 -14.709 1.00 89.62 204 GLU A O 1
ATOM 1658 N N . GLY A 1 205 ? -10.437 1.370 -14.066 1.00 87.62 205 GLY A N 1
ATOM 1659 C CA . GLY A 1 205 ? -9.244 0.955 -13.328 1.00 87.62 205 GLY A CA 1
ATOM 1660 C C . GLY A 1 205 ? -8.031 0.789 -14.244 1.00 87.62 205 GLY A C 1
ATOM 1661 O O . GLY A 1 205 ? -6.910 1.136 -13.875 1.00 87.62 205 GLY A O 1
ATOM 1662 N N . LYS A 1 206 ? -8.250 0.328 -15.481 1.00 92.00 206 LYS A N 1
ATOM 1663 C CA . LYS A 1 206 ? -7.192 0.208 -16.492 1.00 92.00 206 LYS A CA 1
ATOM 1664 C C . LYS A 1 206 ? -6.663 1.565 -16.946 1.00 92.00 206 LYS A C 1
ATOM 1666 O O . LYS A 1 206 ? -5.455 1.710 -17.127 1.00 92.00 206 LYS A O 1
ATOM 1671 N N . GLU A 1 207 ? -7.548 2.531 -17.173 1.00 90.88 207 GLU A N 1
ATOM 1672 C CA . GLU A 1 207 ? -7.167 3.909 -17.503 1.00 90.88 207 GLU A CA 1
ATOM 1673 C C . GLU A 1 207 ? -6.398 4.545 -16.344 1.00 90.88 207 GLU A C 1
ATOM 1675 O O . GLU A 1 207 ? -5.282 5.011 -16.550 1.00 90.88 207 GLU A O 1
ATOM 1680 N N . MET A 1 208 ? -6.914 4.431 -15.117 1.00 88.25 208 MET A N 1
ATOM 1681 C CA . MET A 1 208 ? -6.263 4.962 -13.919 1.00 88.25 208 MET A CA 1
ATOM 1682 C C . MET A 1 208 ? -4.851 4.395 -13.715 1.00 88.25 208 MET A C 1
ATOM 1684 O O . MET A 1 208 ? -3.903 5.155 -13.535 1.00 88.25 208 MET A O 1
ATOM 1688 N N . VAL A 1 209 ? -4.677 3.069 -13.772 1.00 87.50 209 VAL A N 1
ATOM 1689 C CA . VAL A 1 209 ? -3.349 2.454 -13.601 1.00 87.50 209 VAL A CA 1
ATOM 1690 C C . VAL A 1 209 ? -2.393 2.882 -14.715 1.00 87.50 209 VAL A C 1
ATOM 1692 O O . VAL A 1 209 ? -1.227 3.156 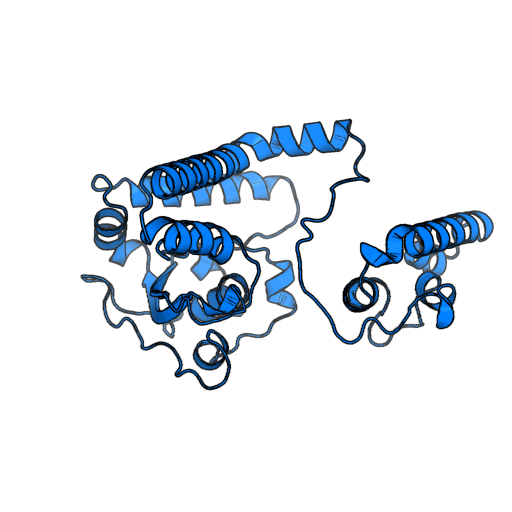-14.444 1.00 87.50 209 VAL A O 1
ATOM 1695 N N . ARG A 1 210 ? -2.865 2.987 -15.963 1.00 90.06 210 ARG A N 1
ATOM 1696 C CA . ARG A 1 210 ? -2.037 3.491 -17.069 1.00 90.06 210 ARG A CA 1
ATOM 1697 C C . ARG A 1 210 ? -1.618 4.936 -16.859 1.00 90.06 210 ARG A C 1
ATOM 1699 O O . ARG A 1 210 ? -0.464 5.248 -17.117 1.00 90.06 210 ARG A O 1
ATOM 1706 N N . ASP A 1 211 ? -2.519 5.794 -16.401 1.00 87.06 211 ASP A N 1
ATOM 1707 C CA . ASP A 1 211 ? -2.208 7.196 -16.134 1.00 87.06 211 ASP A CA 1
ATOM 1708 C C . ASP A 1 211 ? -1.160 7.326 -15.022 1.00 87.06 211 ASP A C 1
ATOM 1710 O O . ASP A 1 211 ? -0.200 8.080 -15.181 1.00 87.06 211 ASP A O 1
ATOM 1714 N N . ILE A 1 212 ? -1.262 6.513 -13.963 1.00 84.69 212 ILE A N 1
ATOM 1715 C CA . ILE A 1 212 ? -0.246 6.433 -12.901 1.00 84.69 212 ILE A CA 1
ATOM 1716 C C . ILE A 1 212 ? 1.110 5.995 -13.469 1.00 84.69 212 ILE A C 1
ATOM 1718 O O . ILE A 1 212 ? 2.122 6.643 -13.207 1.00 84.69 212 ILE A O 1
ATOM 1722 N N . LEU A 1 213 ? 1.146 4.916 -14.257 1.00 87.19 213 LEU A N 1
ATOM 1723 C CA . LEU A 1 213 ? 2.387 4.418 -14.858 1.00 87.19 213 LEU A CA 1
ATOM 1724 C C . LEU A 1 213 ? 3.007 5.449 -15.814 1.00 87.19 213 LEU A C 1
ATOM 1726 O O . LEU A 1 213 ? 4.199 5.724 -15.722 1.00 87.19 213 LEU A O 1
ATOM 1730 N N . ASN A 1 214 ? 2.197 6.100 -16.652 1.00 88.31 214 ASN A N 1
ATOM 1731 C CA . ASN A 1 214 ? 2.648 7.164 -17.550 1.00 88.31 214 ASN A CA 1
ATOM 1732 C C . ASN A 1 214 ? 3.226 8.364 -16.779 1.00 88.31 214 ASN A C 1
ATOM 1734 O O . ASN A 1 214 ? 4.229 8.952 -17.193 1.00 88.31 214 ASN A O 1
ATOM 1738 N N . ASP A 1 215 ? 2.612 8.743 -15.654 1.00 82.81 215 ASP A N 1
ATOM 1739 C CA . ASP A 1 215 ? 3.105 9.831 -14.809 1.00 82.81 215 ASP A CA 1
ATOM 1740 C C . ASP A 1 215 ? 4.449 9.453 -14.151 1.00 82.81 215 ASP A C 1
ATOM 1742 O O . ASP A 1 215 ? 5.365 10.282 -14.110 1.00 82.81 215 ASP A O 1
ATOM 1746 N N . ILE A 1 216 ? 4.629 8.197 -13.729 1.00 82.12 216 ILE A N 1
ATOM 1747 C CA . ILE A 1 216 ? 5.909 7.679 -13.210 1.00 82.12 216 ILE A CA 1
ATOM 1748 C C . ILE A 1 216 ? 6.987 7.684 -14.303 1.00 82.12 216 ILE A C 1
ATOM 1750 O O . ILE A 1 216 ? 8.085 8.213 -14.087 1.00 82.12 216 ILE A O 1
ATOM 1754 N N . ASP A 1 217 ? 6.669 7.173 -15.491 1.00 84.25 217 ASP A N 1
ATOM 1755 C CA . ASP A 1 217 ? 7.594 7.115 -16.626 1.00 84.25 217 ASP A CA 1
ATOM 1756 C C . ASP A 1 217 ? 8.022 8.520 -17.068 1.00 84.25 217 ASP A C 1
ATOM 1758 O O . ASP A 1 217 ? 9.204 8.788 -17.299 1.00 84.25 217 ASP A O 1
ATOM 1762 N N . SER A 1 218 ? 7.075 9.463 -17.115 1.00 83.25 218 SER A N 1
ATOM 1763 C CA . SER A 1 218 ? 7.353 10.851 -17.499 1.00 83.25 218 SER A CA 1
ATOM 1764 C C . SER A 1 218 ? 8.199 11.609 -16.469 1.00 83.25 218 SER A C 1
ATOM 1766 O O . SER A 1 218 ? 9.043 12.424 -16.847 1.00 83.25 218 SER A O 1
ATOM 1768 N N . THR A 1 219 ? 8.034 11.313 -15.176 1.00 74.62 219 THR A N 1
ATOM 1769 C CA . THR A 1 219 ? 8.829 11.922 -14.095 1.00 74.62 219 THR A CA 1
ATOM 1770 C C . THR A 1 219 ? 10.279 11.426 -14.122 1.00 74.62 219 THR A C 1
ATOM 1772 O O . THR A 1 219 ? 11.216 12.190 -13.861 1.00 74.62 219 THR A O 1
ATOM 1775 N N . SER A 1 220 ? 10.474 10.165 -14.510 1.00 68.38 220 SER A N 1
ATOM 1776 C CA . SER A 1 220 ? 11.780 9.495 -14.546 1.00 68.38 220 SER A CA 1
ATOM 1777 C C . SER A 1 220 ? 12.724 10.065 -15.617 1.00 68.38 220 SER A C 1
ATOM 1779 O O . SER A 1 220 ? 13.939 9.988 -15.476 1.00 68.38 220 SER A O 1
ATOM 1781 N N . GLY A 1 221 ? 12.204 10.736 -16.651 1.00 59.72 221 GLY A N 1
ATOM 1782 C CA . GLY A 1 221 ? 13.012 11.298 -17.745 1.00 59.72 221 GLY A CA 1
ATOM 1783 C C . GLY A 1 221 ? 13.942 12.466 -17.373 1.00 59.72 221 GLY A C 1
ATOM 1784 O O . GLY A 1 221 ? 14.739 12.889 -18.208 1.00 59.72 221 GLY A O 1
ATOM 1785 N N . SER A 1 222 ? 13.855 13.008 -16.152 1.00 54.91 222 SER A N 1
ATOM 1786 C CA . SER A 1 222 ? 14.623 14.195 -15.726 1.00 54.91 222 SER A CA 1
ATOM 1787 C C . SER A 1 222 ? 15.664 13.933 -14.632 1.00 54.91 222 SER A C 1
ATOM 1789 O O . SER A 1 222 ? 16.545 14.763 -14.405 1.00 54.91 222 SER A O 1
ATOM 1791 N N . SER A 1 223 ? 15.605 12.775 -13.974 1.00 52.94 223 SER A N 1
ATOM 1792 C CA . SER A 1 223 ? 16.550 12.386 -12.931 1.00 52.94 223 SER A CA 1
ATOM 1793 C C . SER A 1 223 ? 16.982 10.945 -13.150 1.00 52.94 223 SER A C 1
ATOM 1795 O O . SER A 1 223 ? 16.128 10.098 -13.358 1.00 52.94 223 SER A O 1
ATOM 1797 N N . GLU A 1 224 ? 18.279 10.661 -13.031 1.00 56.03 224 GLU A N 1
ATOM 1798 C CA . GLU A 1 224 ? 18.939 9.338 -13.121 1.00 56.03 224 GLU A CA 1
ATOM 1799 C C . GLU A 1 224 ? 18.410 8.259 -12.145 1.00 56.03 224 GLU A C 1
ATOM 1801 O O . GLU A 1 224 ? 19.043 7.228 -11.930 1.00 56.03 224 GLU A O 1
ATOM 1806 N N . ARG A 1 225 ? 17.284 8.506 -11.475 1.00 60.03 225 ARG A N 1
ATOM 1807 C CA . ARG A 1 225 ? 16.670 7.561 -10.558 1.00 60.03 225 ARG A CA 1
ATOM 1808 C C . ARG A 1 225 ? 15.744 6.659 -11.352 1.00 60.03 225 ARG A C 1
ATOM 1810 O O . ARG A 1 225 ? 14.639 7.063 -11.697 1.00 60.03 225 ARG A O 1
ATOM 1817 N N . ASP A 1 226 ? 16.188 5.429 -11.563 1.00 74.06 226 ASP A N 1
ATOM 1818 C CA . ASP A 1 226 ? 15.290 4.328 -11.887 1.00 74.06 226 ASP A CA 1
ATOM 1819 C C . ASP A 1 226 ? 14.192 4.293 -10.796 1.00 74.06 226 ASP A C 1
ATOM 1821 O O . ASP A 1 226 ? 14.510 4.355 -9.604 1.00 74.06 226 ASP A O 1
ATOM 1825 N N . ILE A 1 227 ? 12.902 4.256 -11.158 1.00 78.75 227 ILE A N 1
ATOM 1826 C CA . ILE A 1 227 ? 11.752 4.089 -10.237 1.00 78.75 227 ILE A CA 1
ATOM 1827 C C . ILE A 1 227 ? 11.018 2.789 -10.623 1.00 78.75 227 ILE A C 1
ATOM 1829 O O . ILE A 1 227 ? 10.720 2.596 -11.796 1.00 78.75 227 ILE A O 1
ATOM 1833 N N . VAL A 1 228 ? 10.759 1.870 -9.671 1.00 80.31 228 VAL A N 1
ATOM 1834 C CA . VAL A 1 228 ? 9.908 0.684 -9.908 1.00 80.31 228 VAL A CA 1
ATOM 1835 C C . VAL A 1 228 ? 8.530 1.004 -9.332 1.00 80.31 228 VAL A C 1
ATOM 1837 O O . VAL A 1 228 ? 8.434 1.165 -8.111 1.00 80.31 228 VAL A O 1
ATOM 1840 N N . PRO A 1 229 ? 7.469 1.080 -10.151 1.00 80.31 229 PRO A N 1
ATOM 1841 C CA . PRO A 1 229 ? 6.114 1.178 -9.635 1.00 80.31 229 PRO A CA 1
ATOM 1842 C C . PRO A 1 229 ? 5.787 -0.081 -8.835 1.00 80.31 229 PRO A C 1
ATOM 1844 O O . PRO A 1 229 ? 6.0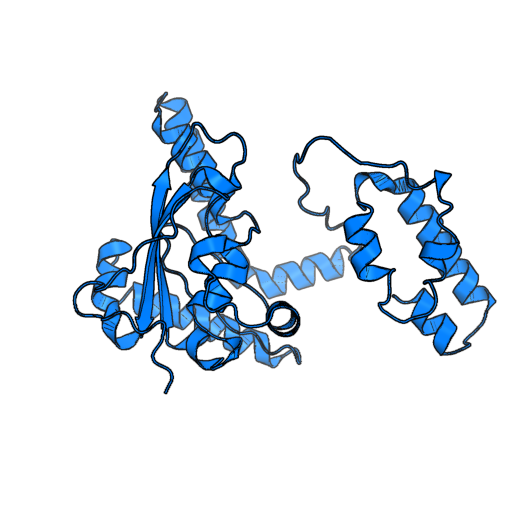86 -1.190 -9.265 1.00 80.31 229 PRO A O 1
ATOM 1847 N N . LEU A 1 230 ? 5.168 0.073 -7.669 1.00 80.00 230 LEU A N 1
ATOM 1848 C CA . LEU A 1 230 ? 4.485 -1.038 -7.017 1.00 80.00 230 LEU A CA 1
ATOM 1849 C C . LEU A 1 230 ? 3.004 -0.737 -7.062 1.00 80.00 230 LEU A C 1
ATOM 1851 O O . LEU A 1 230 ? 2.549 0.227 -6.455 1.00 80.00 230 LEU A O 1
ATOM 1855 N N . LEU A 1 231 ? 2.278 -1.564 -7.798 1.00 78.94 231 LEU A N 1
ATOM 1856 C CA . LEU A 1 231 ? 0.834 -1.510 -7.825 1.00 78.94 231 LEU A CA 1
ATOM 1857 C C . LEU A 1 231 ? 0.317 -2.503 -6.795 1.00 78.94 231 LEU A C 1
ATOM 1859 O O . LEU A 1 231 ? 0.603 -3.705 -6.859 1.00 78.94 231 LEU A O 1
ATOM 1863 N N . ASP A 1 232 ? -0.460 -2.003 -5.846 1.00 84.56 232 ASP A N 1
ATOM 1864 C CA . ASP A 1 232 ? -1.220 -2.839 -4.941 1.00 84.56 232 ASP A CA 1
ATOM 1865 C C . ASP A 1 232 ? -2.691 -2.438 -4.974 1.00 84.56 232 ASP A C 1
ATOM 1867 O O . ASP A 1 232 ? -3.054 -1.282 -4.789 1.00 84.56 232 ASP A O 1
ATOM 1871 N N . LEU A 1 233 ? -3.551 -3.423 -5.212 1.00 79.50 233 LEU A N 1
ATOM 1872 C CA . LEU A 1 233 ? -4.966 -3.314 -4.926 1.00 79.50 233 LEU A CA 1
ATOM 1873 C C . LEU A 1 233 ? -5.186 -3.907 -3.547 1.00 79.50 233 LEU A C 1
ATOM 1875 O O . LEU A 1 233 ? -5.638 -5.037 -3.338 1.00 79.50 233 LEU A O 1
ATOM 1879 N N . THR A 1 234 ? -4.815 -3.098 -2.582 1.00 72.31 234 THR A N 1
ATOM 1880 C CA . THR A 1 234 ? -5.436 -3.166 -1.273 1.00 72.31 234 THR A CA 1
ATOM 1881 C C . THR A 1 234 ? -6.631 -2.264 -1.359 1.00 72.31 234 THR A C 1
ATOM 1883 O O . THR A 1 234 ? -6.644 -1.307 -2.128 1.00 72.31 234 THR A O 1
ATOM 1886 N N . PHE A 1 235 ? -7.655 -2.514 -0.572 1.00 59.47 235 PHE A N 1
ATOM 1887 C CA . PHE A 1 235 ? -8.732 -1.543 -0.476 1.00 59.47 235 PHE A CA 1
ATOM 1888 C C . PHE A 1 235 ? -8.288 -0.350 0.363 1.00 59.47 235 PHE A C 1
ATOM 1890 O O . PHE A 1 235 ? -8.912 -0.154 1.387 1.00 59.47 235 PHE A O 1
ATOM 1897 N N . GLY A 1 236 ? -7.237 0.378 -0.110 1.00 33.31 236 GLY A N 1
ATOM 1898 C CA . GLY A 1 236 ? -6.467 1.587 0.297 1.00 33.31 236 GLY A CA 1
ATOM 1899 C C . GLY A 1 236 ? -4.936 1.511 -0.060 1.00 33.31 236 GLY A C 1
ATOM 1900 O O . GLY A 1 236 ? -4.304 0.538 0.323 1.00 33.31 236 GLY A O 1
ATOM 1901 N N . ASP A 1 237 ? -4.375 2.527 -0.760 1.00 35.06 237 ASP A N 1
ATOM 1902 C CA . ASP A 1 237 ? -3.100 2.604 -1.575 1.00 35.06 237 ASP A CA 1
ATOM 1903 C C . ASP A 1 237 ? -1.689 2.649 -0.907 1.00 35.06 237 ASP A C 1
ATOM 1905 O O . ASP A 1 237 ? -1.581 3.183 0.200 1.00 35.06 237 ASP A O 1
ATOM 1909 N N . VAL A 1 238 ? -0.603 2.273 -1.650 1.00 39.56 238 VAL A N 1
ATOM 1910 C CA . VAL A 1 238 ? 0.848 2.549 -1.362 1.00 39.56 238 VAL A CA 1
ATOM 1911 C C . VAL A 1 238 ? 1.796 2.669 -2.614 1.00 39.56 238 VAL A C 1
ATOM 1913 O O . VAL A 1 238 ? 1.451 2.213 -3.695 1.00 39.56 238 VAL A O 1
ATOM 1916 N N . ALA A 1 239 ? 3.018 3.253 -2.478 1.00 46.53 239 ALA A N 1
ATOM 1917 C CA . ALA A 1 239 ? 4.146 3.282 -3.460 1.00 46.53 239 ALA A CA 1
ATOM 1918 C C . ALA A 1 239 ? 5.566 3.348 -2.786 1.00 46.53 239 ALA A C 1
ATOM 1920 O O . ALA A 1 239 ? 5.647 3.665 -1.599 1.00 46.53 239 ALA A O 1
ATOM 1921 N N . ILE A 1 240 ? 6.692 3.086 -3.504 1.00 46.25 240 ILE A N 1
ATOM 1922 C CA . ILE A 1 240 ? 8.103 3.080 -2.978 1.00 46.25 240 ILE A CA 1
ATOM 1923 C C . ILE A 1 240 ? 9.198 3.537 -3.998 1.00 46.25 240 ILE A C 1
ATOM 1925 O O . ILE A 1 240 ? 8.881 3.849 -5.140 1.00 46.25 240 ILE A O 1
ATOM 1929 N N . THR A 1 241 ? 10.498 3.505 -3.630 1.00 58.03 241 THR A N 1
ATOM 1930 C CA . THR A 1 241 ? 11.669 3.869 -4.479 1.00 58.03 241 THR A CA 1
ATOM 1931 C C . THR A 1 241 ? 12.675 2.709 -4.715 1.00 58.03 241 THR A C 1
ATOM 1933 O O . THR A 1 241 ? 12.753 1.781 -3.911 1.00 58.03 241 THR A O 1
ATOM 1936 N N . PHE A 1 242 ? 13.496 2.757 -5.788 1.00 58.41 242 PHE A N 1
ATOM 1937 C CA . PHE A 1 242 ? 14.514 1.720 -6.116 1.00 58.41 242 PHE A CA 1
ATOM 1938 C C . PHE A 1 242 ? 15.637 1.579 -5.088 1.00 58.41 242 PHE A C 1
ATOM 1940 O O . PHE A 1 242 ? 16.197 0.494 -4.942 1.00 58.41 242 PHE A O 1
ATOM 1947 N N . ASP A 1 243 ? 16.016 2.664 -4.411 1.00 67.38 243 ASP A N 1
ATOM 1948 C CA . ASP A 1 243 ? 17.129 2.627 -3.457 1.00 67.38 243 ASP A CA 1
ATOM 1949 C C . ASP A 1 243 ? 16.819 1.666 -2.298 1.00 67.38 243 ASP A C 1
ATOM 1951 O O . ASP A 1 243 ? 17.687 0.928 -1.834 1.00 67.38 243 ASP A O 1
ATOM 1955 N N . SER A 1 244 ? 15.541 1.552 -1.924 1.00 60.78 244 SER A N 1
ATOM 1956 C CA . SER A 1 244 ? 15.070 0.536 -0.982 1.00 60.78 244 SER A CA 1
ATOM 1957 C C . SER A 1 244 ? 15.271 -0.899 -1.494 1.00 60.78 244 SER A C 1
ATOM 1959 O O . SER A 1 244 ? 15.604 -1.770 -0.700 1.00 60.78 244 SER A O 1
ATOM 1961 N N . LEU A 1 245 ? 15.158 -1.165 -2.801 1.00 73.19 245 LEU A N 1
ATOM 1962 C CA . LEU A 1 245 ? 15.314 -2.520 -3.362 1.00 73.19 245 LEU A CA 1
ATOM 1963 C C . LEU A 1 245 ? 16.754 -3.044 -3.274 1.00 73.19 245 LEU A C 1
ATOM 1965 O O . LEU A 1 245 ? 16.975 -4.248 -3.192 1.00 73.19 245 LEU A O 1
ATOM 1969 N N . ARG A 1 246 ? 17.756 -2.157 -3.296 1.00 75.88 246 ARG A N 1
ATOM 1970 C CA . ARG A 1 246 ? 19.174 -2.563 -3.260 1.00 75.88 246 ARG A CA 1
ATOM 1971 C C . ARG A 1 246 ? 19.621 -3.040 -1.880 1.00 75.88 246 ARG A C 1
ATOM 1973 O O . ARG A 1 246 ? 20.538 -3.849 -1.784 1.00 75.88 246 ARG A O 1
ATOM 1980 N N . HIS A 1 247 ? 18.973 -2.547 -0.828 1.00 76.19 247 HIS A N 1
ATOM 1981 C CA . HIS A 1 247 ? 19.351 -2.815 0.559 1.00 76.19 247 HIS A CA 1
ATOM 1982 C C . HIS A 1 247 ? 18.574 -3.983 1.184 1.00 76.19 247 HIS A C 1
ATOM 1984 O O . HIS A 1 247 ? 18.932 -4.446 2.267 1.00 76.19 247 HIS A O 1
ATOM 1990 N N . HIS A 1 248 ? 17.542 -4.492 0.504 1.00 74.62 248 HIS A N 1
ATOM 1991 C CA . HIS A 1 248 ? 16.690 -5.563 1.007 1.00 74.62 248 HIS A CA 1
ATOM 1992 C C . HIS A 1 248 ? 16.675 -6.744 0.029 1.00 74.62 248 HIS A C 1
ATOM 1994 O O . HIS A 1 248 ? 16.028 -6.670 -1.011 1.00 74.62 248 HIS A O 1
ATOM 2000 N N . PRO A 1 249 ? 17.385 -7.851 0.317 1.00 86.50 249 PRO A N 1
ATOM 2001 C CA . PRO A 1 249 ? 17.336 -9.023 -0.546 1.00 86.50 249 PRO A CA 1
ATOM 2002 C C . PRO A 1 249 ? 15.923 -9.610 -0.566 1.00 86.50 249 PRO A C 1
ATOM 2004 O O . PRO A 1 249 ? 15.173 -9.503 0.403 1.00 86.50 249 PRO A O 1
ATOM 2007 N N . TYR A 1 250 ? 15.569 -10.267 -1.670 1.00 90.69 250 TYR A N 1
ATOM 2008 C CA . TYR A 1 250 ? 14.289 -10.957 -1.792 1.00 90.69 250 TYR A CA 1
ATOM 2009 C C . TYR A 1 250 ? 14.078 -11.967 -0.652 1.00 90.69 250 TYR A C 1
ATOM 2011 O O . TYR A 1 250 ? 14.866 -12.902 -0.503 1.00 90.69 250 TYR A O 1
ATOM 2019 N N . ASP A 1 251 ? 12.985 -11.804 0.094 1.00 90.06 251 ASP A N 1
ATOM 2020 C CA . ASP A 1 251 ? 12.538 -12.738 1.121 1.00 90.06 251 ASP A CA 1
ATOM 2021 C C . ASP A 1 251 ? 11.465 -13.688 0.542 1.00 90.06 251 ASP A C 1
ATOM 2023 O O . ASP A 1 251 ? 10.330 -13.255 0.326 1.00 90.06 251 ASP A O 1
ATOM 2027 N N . PRO A 1 252 ? 11.774 -14.976 0.276 1.00 90.06 252 PRO A N 1
ATOM 2028 C CA . PRO A 1 252 ? 10.770 -15.949 -0.174 1.00 90.06 252 PRO A CA 1
ATOM 2029 C C . PRO A 1 252 ? 9.706 -16.247 0.892 1.00 90.06 252 PRO A C 1
ATOM 2031 O O . PRO A 1 252 ? 8.656 -16.795 0.572 1.00 90.06 252 PRO A O 1
ATOM 2034 N N . ASP A 1 253 ? 9.978 -15.902 2.149 1.00 93.00 253 ASP A N 1
ATOM 2035 C CA . ASP A 1 253 ? 9.142 -16.156 3.314 1.00 93.00 253 ASP A CA 1
ATOM 2036 C C . ASP A 1 253 ? 8.402 -14.892 3.793 1.00 93.00 253 ASP A C 1
ATOM 2038 O O . ASP A 1 253 ? 7.831 -14.897 4.887 1.00 93.00 253 ASP A O 1
ATOM 2042 N N . TRP A 1 254 ? 8.340 -13.829 2.977 1.00 92.75 254 TRP A N 1
ATOM 2043 C CA . TRP A 1 254 ? 7.781 -12.515 3.343 1.00 92.75 254 TRP A CA 1
ATOM 2044 C C . TRP A 1 254 ? 6.379 -12.578 3.972 1.00 92.75 254 TRP A C 1
ATOM 2046 O O . TRP A 1 254 ? 6.044 -11.778 4.852 1.00 92.75 254 TRP A O 1
ATOM 2056 N N . ARG A 1 255 ? 5.563 -13.568 3.583 1.00 92.81 255 ARG A N 1
ATOM 2057 C CA . ARG A 1 255 ? 4.233 -13.832 4.161 1.00 92.81 255 ARG A CA 1
ATOM 2058 C C . ARG A 1 255 ? 4.289 -14.059 5.680 1.00 92.81 255 ARG A C 1
ATOM 2060 O O . ARG A 1 255 ? 3.364 -13.672 6.385 1.00 92.81 255 ARG A O 1
ATOM 2067 N N . LYS A 1 256 ? 5.372 -14.630 6.216 1.00 93.06 256 LYS A N 1
ATOM 2068 C CA . LYS A 1 256 ? 5.572 -14.845 7.665 1.00 93.06 256 LYS A CA 1
ATOM 2069 C C . LYS A 1 256 ? 5.866 -13.548 8.426 1.00 93.06 256 LYS A C 1
ATOM 2071 O O . LYS A 1 256 ? 5.651 -13.498 9.635 1.00 93.06 256 LYS A O 1
ATOM 2076 N N . SER A 1 257 ? 6.342 -12.522 7.726 1.00 91.62 257 SER A N 1
ATOM 2077 C CA . SER A 1 257 ? 6.789 -11.247 8.297 1.00 91.62 257 SER A CA 1
ATOM 2078 C C . SER A 1 257 ? 5.772 -10.118 8.111 1.00 91.62 257 SER A C 1
ATOM 2080 O O . SER A 1 257 ? 5.933 -9.044 8.689 1.00 91.62 257 SER A O 1
ATOM 2082 N N . ILE A 1 258 ? 4.729 -10.337 7.300 1.00 91.25 258 ILE A N 1
ATOM 2083 C CA . ILE A 1 258 ? 3.793 -9.274 6.930 1.00 91.25 258 ILE A CA 1
ATOM 2084 C C . ILE A 1 258 ? 2.799 -8.909 8.042 1.00 91.25 258 ILE A C 1
ATOM 2086 O O . ILE A 1 258 ? 2.391 -7.756 8.151 1.00 91.25 258 ILE A O 1
ATOM 2090 N N . ASN A 1 259 ? 2.449 -9.870 8.895 1.00 93.94 259 ASN A N 1
ATOM 2091 C CA . ASN A 1 259 ? 1.629 -9.651 10.083 1.00 93.94 259 ASN A CA 1
ATOM 2092 C C . ASN A 1 259 ? 2.501 -9.618 11.351 1.00 93.94 259 ASN A C 1
ATOM 2094 O O . ASN A 1 259 ? 3.686 -9.954 11.337 1.00 93.94 259 ASN A O 1
ATOM 2098 N N . LYS A 1 260 ? 1.898 -9.241 12.485 1.00 92.50 260 LYS A N 1
ATOM 2099 C CA . LYS A 1 260 ? 2.535 -9.301 13.808 1.00 92.50 260 LYS A CA 1
ATOM 2100 C C . LYS A 1 260 ? 3.055 -10.713 14.106 1.00 92.50 260 LYS A C 1
ATOM 2102 O O . LYS A 1 260 ? 2.387 -11.706 13.823 1.00 92.50 260 LYS A O 1
ATOM 2107 N N . LYS A 1 261 ? 4.218 -10.816 14.759 1.00 91.56 261 LYS A N 1
ATOM 2108 C CA . LYS A 1 261 ? 4.782 -12.108 15.187 1.00 91.56 261 LYS A CA 1
ATOM 2109 C C . LYS A 1 261 ? 3.765 -12.906 16.013 1.00 91.56 261 LYS A C 1
ATOM 2111 O O . LYS A 1 261 ? 3.202 -12.388 16.974 1.00 91.56 261 LYS A O 1
ATOM 2116 N N . GLY A 1 262 ? 3.588 -14.180 15.663 1.00 91.56 262 GLY A N 1
ATOM 2117 C CA . GLY A 1 262 ? 2.631 -15.085 16.311 1.00 91.56 262 GLY A CA 1
ATOM 2118 C C . GLY A 1 262 ? 1.255 -15.126 15.641 1.00 91.56 262 GLY A C 1
ATOM 2119 O O . GLY A 1 262 ? 0.459 -16.001 15.970 1.00 91.56 262 GLY A O 1
ATOM 2120 N N . VAL A 1 263 ? 0.992 -14.240 14.679 1.00 93.44 263 VAL A N 1
ATOM 2121 C CA . VAL A 1 263 ? -0.169 -14.326 13.788 1.00 93.44 263 VAL A CA 1
ATOM 2122 C C . VAL A 1 263 ? 0.184 -15.224 12.594 1.00 93.44 263 VAL A C 1
ATOM 2124 O O . VAL A 1 263 ? 1.307 -15.131 12.090 1.00 93.44 263 VAL A O 1
ATOM 2127 N N . PRO A 1 264 ? -0.728 -16.098 12.130 1.00 94.00 264 PRO A N 1
ATOM 2128 C CA . PRO A 1 264 ? -0.506 -16.884 10.922 1.00 94.00 264 PRO A CA 1
ATOM 2129 C C . PRO A 1 264 ? -0.183 -16.009 9.693 1.00 94.00 264 PRO A C 1
ATOM 2131 O O . PRO A 1 264 ? -0.703 -14.892 9.576 1.00 94.00 264 PRO A O 1
ATOM 2134 N N . PRO A 1 265 ? 0.663 -16.498 8.767 1.00 95.00 265 PRO A N 1
ATOM 2135 C CA . PRO A 1 265 ? 0.872 -15.831 7.484 1.00 95.00 265 PRO A CA 1
ATOM 2136 C C . PRO A 1 265 ? -0.444 -15.775 6.686 1.00 95.00 265 PRO A C 1
ATOM 2138 O O . PRO A 1 265 ? -1.293 -16.649 6.874 1.00 95.00 265 PRO A O 1
ATOM 2141 N N . PRO A 1 266 ? -0.629 -14.787 5.791 1.00 94.44 266 PRO A N 1
ATOM 2142 C CA . PRO A 1 266 ? -1.813 -14.726 4.949 1.00 94.44 266 PRO A CA 1
ATOM 2143 C C . PRO A 1 266 ? -1.863 -15.890 3.963 1.00 94.44 266 PRO A C 1
ATOM 2145 O O . PRO A 1 266 ? -0.855 -16.235 3.332 1.00 94.44 266 PRO A O 1
ATOM 2148 N N . ASP A 1 267 ? -3.067 -16.412 3.764 1.00 95.25 267 ASP A N 1
ATOM 2149 C CA . ASP A 1 267 ? -3.353 -17.422 2.755 1.00 95.25 267 ASP A CA 1
ATOM 2150 C C . ASP A 1 267 ? -3.177 -16.852 1.334 1.00 95.25 267 ASP A C 1
ATOM 2152 O O . ASP A 1 267 ? -3.200 -15.637 1.093 1.00 95.25 267 ASP A O 1
ATOM 2156 N N . ALA A 1 268 ? -2.961 -17.729 0.357 1.00 93.81 268 ALA A N 1
ATOM 2157 C CA . ALA A 1 268 ? -2.873 -17.322 -1.042 1.00 93.81 268 ALA A CA 1
ATOM 2158 C C . ALA A 1 268 ? -4.267 -17.013 -1.610 1.00 93.81 268 ALA A C 1
ATOM 2160 O O . ALA A 1 268 ? -5.201 -17.804 -1.455 1.00 93.81 268 ALA A O 1
ATOM 2161 N N . ILE A 1 269 ? -4.409 -15.897 -2.330 1.00 90.75 269 ILE A N 1
ATOM 2162 C CA . ILE A 1 269 ? -5.589 -15.659 -3.171 1.00 90.75 269 ILE A CA 1
ATOM 2163 C C . ILE A 1 269 ? -5.384 -16.451 -4.461 1.00 90.75 269 ILE A C 1
ATOM 2165 O O . ILE A 1 269 ? -4.786 -15.960 -5.405 1.00 90.75 269 ILE A O 1
ATOM 2169 N N . LEU A 1 270 ? -5.875 -17.690 -4.516 1.00 87.94 270 LEU A N 1
ATOM 2170 C CA . LEU A 1 270 ? -5.622 -18.569 -5.668 1.00 87.94 270 LEU A CA 1
ATOM 2171 C C . LEU A 1 270 ? -6.216 -18.037 -6.981 1.00 87.94 270 LEU A C 1
ATOM 2173 O O . LEU A 1 270 ? -5.695 -18.326 -8.062 1.00 87.94 270 LEU A O 1
ATOM 2177 N N . LYS A 1 271 ? -7.327 -17.297 -6.886 1.00 87.62 271 LYS A N 1
ATOM 2178 C CA . LYS A 1 271 ? -8.018 -16.689 -8.022 1.00 87.62 271 LYS A CA 1
ATOM 2179 C C . LYS A 1 271 ? -8.571 -15.316 -7.672 1.00 87.62 271 LYS A C 1
ATOM 2181 O O . LYS A 1 271 ? -9.230 -15.163 -6.646 1.00 87.62 271 LYS A O 1
ATOM 2186 N N . PHE A 1 272 ? -8.391 -14.366 -8.581 1.00 88.69 272 PHE A N 1
ATOM 2187 C CA . PHE A 1 272 ? -9.042 -13.061 -8.554 1.00 88.69 272 PHE A CA 1
ATOM 2188 C C . PHE A 1 272 ? -9.910 -12.951 -9.815 1.00 88.69 272 PHE A C 1
ATOM 2190 O O . PHE A 1 272 ? -9.425 -12.665 -10.909 1.00 88.69 272 PHE A O 1
ATOM 2197 N N . LYS A 1 273 ? -11.188 -13.347 -9.686 1.00 89.62 273 LYS A N 1
ATOM 2198 C CA . LYS A 1 273 ? -12.039 -13.818 -10.801 1.00 89.62 273 LYS A CA 1
ATOM 2199 C C . LYS A 1 273 ? -11.364 -14.939 -11.611 1.00 89.62 273 LYS A C 1
ATOM 2201 O O . LYS A 1 273 ? -11.281 -16.079 -11.159 1.00 89.62 273 LYS A O 1
ATOM 2206 N N . ASN A 1 274 ? -10.924 -14.601 -12.820 1.00 90.50 274 ASN A N 1
ATOM 2207 C CA . ASN A 1 274 ? -10.371 -15.492 -13.826 1.00 90.50 274 ASN A CA 1
ATOM 2208 C C . ASN A 1 274 ? -8.841 -15.432 -13.819 1.00 90.50 274 ASN A C 1
ATOM 2210 O O . ASN A 1 274 ? -8.206 -16.338 -14.355 1.00 90.50 274 ASN A O 1
ATOM 2214 N N . ALA A 1 275 ? -8.261 -14.414 -13.174 1.00 94.62 275 ALA A N 1
ATOM 2215 C CA . ALA A 1 275 ? -6.829 -14.301 -12.982 1.00 94.62 275 ALA A CA 1
ATOM 2216 C C . ALA A 1 275 ? -6.355 -15.331 -11.955 1.00 94.62 275 ALA A C 1
ATOM 2218 O O . ALA A 1 275 ? -7.001 -15.552 -10.925 1.00 94.62 275 ALA A O 1
ATOM 2219 N N . VAL A 1 276 ? -5.217 -15.952 -12.239 1.00 96.50 276 VAL A N 1
ATOM 2220 C CA . VAL A 1 276 ? -4.566 -16.928 -11.362 1.00 96.50 276 VAL A CA 1
ATOM 2221 C C . VAL A 1 276 ? -3.404 -16.245 -10.661 1.00 96.50 276 VAL A C 1
ATOM 2223 O O . VAL A 1 276 ? -2.740 -15.404 -11.261 1.00 96.50 276 VAL A O 1
ATOM 2226 N N . ASP A 1 277 ? -3.141 -16.632 -9.417 1.00 96.12 277 ASP A N 1
ATOM 2227 C CA . ASP A 1 277 ? -1.948 -16.175 -8.707 1.00 96.12 277 ASP A CA 1
ATOM 2228 C C . ASP A 1 277 ? -0.667 -16.588 -9.453 1.00 96.12 277 ASP A C 1
ATOM 2230 O O . ASP A 1 277 ? -0.481 -17.742 -9.871 1.00 96.12 277 ASP A O 1
ATOM 2234 N N . VAL A 1 278 ? 0.224 -15.622 -9.635 1.00 96.44 278 VAL A N 1
ATOM 2235 C CA . VAL A 1 278 ? 1.499 -15.763 -10.338 1.00 96.44 278 VAL A CA 1
ATOM 2236 C C . VAL A 1 278 ? 2.681 -15.339 -9.467 1.00 96.44 278 VAL A C 1
ATOM 2238 O O . VAL A 1 278 ? 3.760 -15.112 -10.005 1.00 96.44 278 VAL A O 1
ATOM 2241 N N . GLU A 1 279 ? 2.536 -15.253 -8.138 1.00 94.00 279 GLU A N 1
ATOM 2242 C CA . GLU A 1 279 ? 3.612 -14.839 -7.214 1.00 94.00 279 GLU A CA 1
ATOM 2243 C C . GLU A 1 279 ? 4.970 -15.487 -7.547 1.00 94.00 279 GLU A C 1
ATOM 2245 O O . GLU A 1 279 ? 5.982 -14.795 -7.665 1.00 94.00 279 GLU A O 1
ATOM 2250 N N . HIS A 1 280 ? 4.972 -16.801 -7.790 1.00 95.00 280 HIS A N 1
ATOM 2251 C CA . HIS A 1 280 ? 6.180 -17.594 -8.042 1.00 95.00 280 HIS A CA 1
ATOM 2252 C C . HIS A 1 280 ? 6.470 -17.885 -9.525 1.00 95.00 280 HIS A C 1
ATOM 2254 O O . HIS A 1 280 ? 7.353 -18.692 -9.818 1.00 95.00 280 HIS A O 1
ATOM 2260 N N . LYS A 1 281 ? 5.738 -17.273 -10.464 1.00 93.56 281 LYS A N 1
ATOM 2261 C CA . LYS A 1 281 ? 5.968 -17.431 -11.908 1.00 93.56 281 LYS A CA 1
ATOM 2262 C C . LYS A 1 281 ? 6.684 -16.190 -12.437 1.00 93.56 281 LYS A C 1
ATOM 2264 O O . LYS A 1 281 ? 6.110 -15.105 -12.437 1.00 93.56 281 LYS A O 1
ATOM 2269 N N . PHE A 1 282 ? 7.927 -16.379 -12.859 1.00 90.75 282 PHE A N 1
ATOM 2270 C CA . PHE A 1 282 ? 8.768 -15.361 -13.485 1.00 90.75 282 PHE A CA 1
ATOM 2271 C C . PHE A 1 282 ? 8.936 -15.744 -14.958 1.00 90.75 282 PHE A C 1
ATOM 2273 O O . PHE A 1 282 ? 9.075 -16.937 -15.246 1.00 90.75 282 PHE A O 1
ATOM 2280 N N . ASP A 1 283 ? 8.848 -14.758 -15.850 1.00 80.75 283 ASP A N 1
ATOM 2281 C CA . ASP A 1 283 ? 9.008 -14.943 -17.298 1.00 80.75 283 ASP A CA 1
ATOM 2282 C C . ASP A 1 283 ? 10.497 -14.927 -17.709 1.00 80.75 283 ASP A C 1
ATOM 2284 O O . ASP A 1 283 ? 11.315 -14.308 -16.986 1.00 80.75 283 ASP A O 1
#